Protein 2JJU (pdb70)

Foldseek 3Di:
DKDKDFPAQEDEAAAQAKDKTWIFIPDCPPPFWKWKWFDDDPPIHTQDTPPDDDRPQWDAPVGIRMIMGGRDDQVPWGWMKIWTWHDDPPDTHTDYIYPTYTYHYDD/DKAKEFPAAEWAAAAQAKTKTWIFIPDCPPPFWKWKWFDDDPPIHTQDIPPDDDRPQKDAPDDPPDPPDGIRMIIGGRDDQVPWGWMKIFGWHPDVIDTDYIYPTYTYHYDD

Radius of gyration: 18.62 Å; Cα contacts (8 Å, |Δi|>4): 611; chains: 2; bounding box: 51×48×40 Å

Nearest PDB structures (foldseek):
  2jju-assembly1_A  TM=1.009E+00  e=2.779E-21  Homo sapiens
  2jjv-assembly2_B  TM=9.863E-01  e=9.051E-19  Homo sapiens
  4kjy-assembly1_B  TM=9.662E-01  e=7.456E-18  Homo sapiens
  2wng-assembly1_A  TM=9.737E-01  e=2.321E-17  Homo sapiens
  4i2x-assembly2_F  TM=9.799E-01  e=1.626E-16  Homo sapiens

Solvent-accessible surface area: 12159 Å² total; per-residue (Å²): 167,1,100,21,81,18,62,44,142,52,32,65,8,31,42,50,104,64,1,62,0,117,2,33,5,71,36,109,115,33,101,12,40,23,26,2,17,92,6,43,6,120,79,65,76,72,23,34,9,121,195,126,62,155,40,104,96,21,90,65,114,130,78,69,48,8,1,27,5,53,97,1,58,81,91,16,46,23,17,3,20,0,0,6,18,98,140,26,114,128,98,52,66,76,62,47,52,5,96,8,1,47,1,46,32,142,123,166,2,114,19,82,10,67,50,95,61,25,26,22,54,66,39,102,63,3,61,0,114,2,32,5,65,37,90,115,19,94,17,12,6,17,1,18,63,8,53,6,115,77,72,81,74,23,33,12,64,96,115,62,153,42,101,100,20,91,31,86,32,96,25,121,142,213,101,22,59,40,13,4,0,28,6,48,84,0,47,96,82,13,45,25,12,2,24,0,0,6,19,112,132,70,157,38,90,78,44,60,54,5,69,5,0,36,3,45,41,152,156

Organism: Homo sapiens (NCBI:txid9606)

CATH classification: 2.60.40.10

GO terms:
  GO:0009986 cell surface (C, TAS)
  GO:0005886 plasma membrane (C, TAS)
  GO:0007165 signal transduction (P, TAS)
  GO:0007166 cell surface receptor signaling pathway (P, TAS)
  GO:0030667 secretory granule membrane (C, TAS)
  GO:0005515 protein binding (F, IPI)
  GO:0005886 plasma membrane (C, EXP)

Structure (mmCIF, N/CA/C/O backbone):
data_2JJU
#
_entry.id   2JJU
#
_cell.length_a   32.166
_cell.length_b 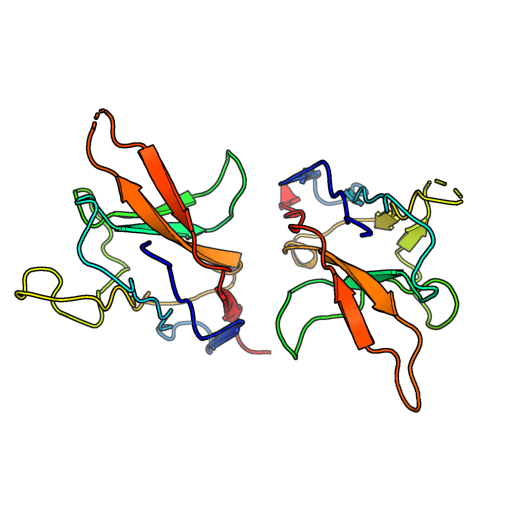  65.172
_cell.length_c   58.113
_cell.angle_alpha   90.00
_cell.angle_beta   93.43
_cell.angle_gamma   90.00
#
_symmetry.space_group_name_H-M   'P 1 21 1'
#
loop_
_entity.id
_entity.type
_entity.pdbx_description
1 polymer 'SIGNAL REGULATORY PROTEIN BETA-1'
2 non-polymer 'CHLORIDE ION'
3 non-polymer 'SULFATE ION'
4 water water
#
loop_
_atom_site.group_PDB
_atom_site.id
_atom_site.type_symbol
_atom_site.label_atom_id
_atom_site.label_alt_id
_atom_site.label_comp_id
_atom_site.label_asym_id
_atom_site.label_entity_id
_atom_site.label_seq_id
_atom_site.pdbx_PDB_ins_code
_atom_site.Cartn_x
_atom_site.Cartn_y
_atom_site.Cartn_z
_atom_site.occupancy
_atom_site.B_iso_or_equiv
_atom_site.auth_seq_id
_atom_site.auth_comp_id
_atom_site.auth_asym_id
_atom_site.auth_atom_id
_atom_site.pdbx_PDB_model_num
ATOM 1 N N . GLU A 1 3 ? -0.177 25.178 22.278 1.00 30.48 3 GLU A N 1
ATOM 2 C CA . GLU A 1 3 ? -1.209 25.234 23.352 1.00 26.57 3 GLU A CA 1
ATOM 3 C C . GLU A 1 3 ? -0.638 25.648 24.719 1.00 23.61 3 GLU A C 1
ATOM 4 O O . GLU A 1 3 ? 0.570 25.779 24.903 1.00 22.52 3 GLU A O 1
ATOM 10 N N . LEU A 1 4 ? -1.541 25.880 25.657 1.00 19.70 4 LEU A N 1
ATOM 11 C CA . LEU A 1 4 ? -1.207 26.236 27.036 1.00 16.98 4 LEU A CA 1
ATOM 12 C C . LEU A 1 4 ? -0.120 25.346 27.653 1.00 15.65 4 LEU A C 1
ATOM 13 O O . LEU A 1 4 ? -0.143 24.137 27.461 1.00 17.67 4 LEU A O 1
ATOM 18 N N . GLN A 1 5 ? 0.813 25.967 28.384 1.00 14.71 5 GLN A N 1
ATOM 19 C CA . GLN A 1 5 ? 1.763 25.277 29.264 1.00 14.96 5 GLN A CA 1
ATOM 20 C C . GLN A 1 5 ? 1.574 25.746 30.702 1.00 13.06 5 GLN A C 1
ATOM 21 O O . GLN A 1 5 ? 1.163 26.888 30.945 1.00 12.17 5 GLN A O 1
ATOM 27 N N . VAL A 1 6 ? 1.890 24.856 31.645 1.00 12.55 6 VAL A N 1
ATOM 28 C CA . VAL A 1 6 ? 1.856 25.159 33.068 1.00 12.11 6 VAL A CA 1
ATOM 29 C C . VAL A 1 6 ? 3.288 25.284 33.552 1.00 12.66 6 VAL A C 1
ATOM 30 O O . VAL A 1 6 ? 4.087 24.353 33.385 1.00 14.73 6 VAL A O 1
ATOM 34 N N A ILE A 1 7 ? 3.603 26.420 34.164 0.50 12.34 7 ILE A N 1
ATOM 35 N N B ILE A 1 7 ? 3.612 26.421 34.160 0.50 12.22 7 ILE A N 1
ATOM 36 C CA A ILE A 1 7 ? 4.948 26.705 34.646 0.50 13.58 7 ILE A CA 1
ATOM 37 C CA B ILE A 1 7 ? 4.968 26.691 34.627 0.50 12.62 7 ILE A CA 1
ATOM 38 C C A ILE A 1 7 ? 4.958 26.690 36.167 0.50 12.33 7 ILE A C 1
ATOM 39 C C B ILE A 1 7 ? 5.012 26.725 36.152 0.50 11.79 7 ILE A C 1
ATOM 40 O O A ILE A 1 7 ? 4.241 27.467 36.791 0.50 13.10 7 ILE A O 1
ATOM 41 O O B ILE A 1 7 ? 4.389 27.589 36.765 0.50 13.04 7 ILE A O 1
ATOM 50 N N . GLN A 1 8 ? 5.733 25.773 36.746 1.00 12.21 8 GLN A N 1
ATOM 51 C CA . GLN A 1 8 ? 6.059 25.759 38.174 1.00 12.31 8 GLN A CA 1
ATOM 52 C C . GLN A 1 8 ? 7.561 25.992 38.239 1.00 13.24 8 GLN A C 1
ATOM 53 O O . GLN A 1 8 ? 8.343 25.056 38.081 1.00 15.77 8 GLN A O 1
ATOM 59 N N . PRO A 1 9 ? 7.976 27.247 38.427 1.00 13.49 9 PRO A N 1
ATOM 60 C CA . PRO A 1 9 ? 9.401 27.568 38.311 1.00 15.39 9 PRO A CA 1
ATOM 61 C C . PRO A 1 9 ? 10.319 26.897 39.326 1.00 17.18 9 PRO A C 1
ATOM 62 O O . PRO A 1 9 ? 11.508 26.777 39.059 1.00 19.08 9 PRO A O 1
ATOM 66 N N . GLU A 1 10 ? 9.787 26.465 40.464 1.00 15.86 10 GLU A N 1
ATOM 67 C CA . GLU A 1 10 ? 10.593 25.767 41.466 1.00 14.82 10 GLU A CA 1
ATOM 68 C C . GLU A 1 10 ? 10.359 24.270 41.413 1.00 12.27 10 GLU A C 1
ATOM 69 O O . GLU A 1 10 ? 9.231 23.811 41.500 1.00 13.64 10 GLU A O 1
ATOM 75 N N . LYS A 1 11 ? 11.437 23.499 41.339 1.00 12.60 11 LYS A N 1
ATOM 76 C CA A LYS A 1 11 ? 11.355 22.045 41.476 0.70 12.89 11 LYS A CA 1
ATOM 77 C CA B LYS A 1 11 ? 11.346 22.042 41.461 0.30 12.77 11 LYS A CA 1
ATOM 78 C C . LYS A 1 11 ? 11.168 21.633 42.924 1.00 11.21 11 LYS A C 1
ATOM 79 O O . LYS A 1 11 ? 10.563 20.605 43.219 1.00 11.86 11 LYS A O 1
ATOM 90 N N . SER A 1 12 ? 11.701 22.440 43.828 1.00 11.77 12 SER A N 1
ATOM 91 C CA . SER A 1 12 ? 11.649 22.147 45.237 1.00 12.04 12 SER A CA 1
ATOM 92 C C . SER A 1 12 ? 11.721 23.448 46.008 1.00 12.63 12 SER A C 1
ATOM 93 O O . SER A 1 12 ? 12.280 24.437 45.525 1.00 14.86 12 SER A O 1
ATOM 96 N N . VAL A 1 13 ? 11.118 23.444 47.192 1.00 12.78 13 VAL A N 1
ATOM 97 C CA . VAL A 1 13 ? 11.189 24.567 48.122 1.00 14.30 13 VAL A CA 1
ATOM 98 C C . VAL A 1 13 ? 11.471 23.957 49.481 1.00 14.66 13 VAL A C 1
ATOM 99 O O . VAL A 1 13 ? 10.803 23.014 49.899 1.00 16.68 13 VAL A O 1
ATOM 103 N N . SER A 1 14 ? 12.495 24.473 50.150 1.00 14.72 14 SER A N 1
ATOM 104 C CA . SER A 1 14 ? 12.805 24.091 51.519 1.00 15.51 14 SER A CA 1
ATOM 105 C C . SER A 1 14 ? 12.206 25.129 52.449 1.00 14.64 14 SER A C 1
ATOM 106 O O . SER A 1 14 ? 12.438 26.320 52.287 1.00 16.32 14 SER A O 1
ATOM 109 N N . VAL A 1 15 ? 11.441 24.658 53.424 1.00 14.46 15 VAL A N 1
ATOM 110 C CA . VAL A 1 15 ? 10.698 25.525 54.321 1.00 15.11 15 VAL A CA 1
ATOM 111 C C . VAL A 1 15 ? 10.941 25.063 55.746 1.00 14.64 15 VAL A C 1
ATOM 112 O O . VAL A 1 15 ? 10.811 23.869 56.035 1.00 16.37 15 VAL A O 1
ATOM 116 N N . ALA A 1 16 ? 11.286 25.994 56.642 1.00 15.64 16 ALA A N 1
ATOM 117 C CA . ALA A 1 16 ? 11.375 25.660 58.052 1.00 15.46 16 ALA A CA 1
ATOM 118 C C . ALA A 1 16 ? 9.970 25.479 58.614 1.00 15.06 16 ALA A C 1
ATOM 119 O O . ALA A 1 16 ? 9.059 26.245 58.297 1.00 14.88 16 ALA A O 1
ATOM 121 N N . ALA A 1 17 ? 9.806 24.472 59.456 1.00 16.47 17 ALA A N 1
ATOM 122 C CA . ALA A 1 17 ? 8.535 24.230 60.114 1.00 16.73 17 ALA A CA 1
ATOM 123 C C . ALA A 1 17 ? 8.097 25.485 60.872 1.00 16.38 17 ALA A C 1
ATOM 124 O O . ALA A 1 17 ? 8.902 26.089 61.600 1.00 18.24 17 ALA A O 1
ATOM 126 N N . GLY A 1 18 ? 6.832 25.872 60.688 1.00 16.12 18 GLY A N 1
ATOM 127 C CA . GLY A 1 18 ? 6.276 27.069 61.312 1.00 15.70 18 GLY A CA 1
ATOM 128 C C . GLY A 1 18 ? 6.252 28.274 60.391 1.00 14.78 18 GLY A C 1
ATOM 129 O O . GLY A 1 18 ? 5.590 29.269 60.683 1.00 18.26 18 GLY A O 1
ATOM 130 N N . GLU A 1 19 ? 6.996 28.195 59.291 1.00 14.45 19 GLU A N 1
ATOM 131 C CA . GLU A 1 19 ? 6.970 29.220 58.268 1.00 12.96 19 GLU A CA 1
ATOM 132 C C . GLU A 1 19 ? 5.883 28.920 57.251 1.00 14.46 19 GLU A C 1
ATOM 133 O O . GLU A 1 19 ? 5.317 27.829 57.233 1.00 15.58 19 GLU A O 1
ATOM 139 N N . SER A 1 20 ? 5.613 29.891 56.387 1.00 14.13 20 SER A N 1
ATOM 140 C CA A SER A 1 20 ? 4.722 29.665 55.257 0.70 14.06 20 SER A CA 1
ATOM 141 C CA B SER A 1 20 ? 4.727 29.698 55.246 0.30 14.20 20 SER A CA 1
ATOM 142 C C . SER A 1 20 ? 5.526 29.220 54.041 1.00 14.15 20 SER A C 1
ATOM 143 O O . SER A 1 20 ? 6.708 29.511 53.914 1.00 17.29 20 SER A O 1
ATOM 148 N N . ALA A 1 21 ? 4.864 28.496 53.155 1.00 12.50 21 ALA A N 1
ATOM 149 C CA . ALA A 1 21 ? 5.464 28.043 51.917 1.00 13.15 21 ALA A CA 1
ATOM 150 C C . ALA A 1 21 ? 4.770 28.731 50.757 1.00 11.50 21 ALA A C 1
ATOM 151 O O . ALA A 1 21 ? 3.540 28.736 50.686 1.00 13.04 21 ALA A O 1
ATOM 153 N N . THR A 1 22 ? 5.553 29.245 49.816 1.00 12.07 22 THR A N 1
ATOM 154 C CA . THR A 1 22 ? 5.017 29.807 48.579 1.00 12.39 22 THR A CA 1
ATOM 155 C C . THR A 1 22 ? 5.262 28.818 47.452 1.00 11.88 22 THR A C 1
ATOM 156 O O . THR A 1 22 ? 6.398 28.397 47.194 1.00 12.47 22 THR A O 1
ATOM 160 N N . LEU A 1 23 ? 4.180 28.450 46.789 1.00 10.51 23 LEU A N 1
ATOM 161 C CA . LEU A 1 23 ? 4.199 27.515 45.664 1.00 10.69 23 LEU A CA 1
ATOM 162 C C . LEU A 1 23 ? 3.776 28.301 44.432 1.00 10.39 23 LEU A C 1
ATOM 163 O O . LEU A 1 23 ? 2.632 28.752 44.334 1.00 10.62 23 LEU A O 1
ATOM 168 N N . ARG A 1 24 ? 4.707 28.462 43.503 1.00 10.93 24 ARG A N 1
ATOM 169 C CA A ARG A 1 24 ? 4.501 29.322 42.343 0.70 12.09 24 ARG A CA 1
ATOM 170 C CA B ARG A 1 24 ? 4.477 29.319 42.349 0.30 10.15 24 ARG A CA 1
ATOM 171 C C . ARG A 1 24 ? 3.982 28.554 41.132 1.00 10.07 24 ARG A C 1
ATOM 172 O O . ARG A 1 24 ? 4.431 27.453 40.852 1.00 10.50 24 ARG A O 1
ATOM 187 N N . CYS A 1 25 ? 3.059 29.174 40.409 1.00 9.98 25 CYS A N 1
ATOM 188 C CA . CYS A 1 25 ? 2.534 28.613 39.197 1.00 9.82 25 CYS A CA 1
ATOM 189 C C . CYS A 1 25 ? 2.023 29.704 38.286 1.00 9.26 25 CYS A C 1
ATOM 190 O O . CYS A 1 25 ? 1.402 30.652 38.756 1.00 10.84 25 CYS A O 1
ATOM 193 N N . ALA A 1 26 ? 2.249 29.522 36.992 1.00 10.88 26 ALA A N 1
ATOM 194 C CA . ALA A 1 26 ? 1.682 30.384 35.962 1.00 11.87 26 ALA A CA 1
ATOM 195 C C . ALA A 1 26 ? 1.138 29.525 34.832 1.00 11.17 26 ALA A C 1
ATOM 196 O O . ALA A 1 26 ? 1.641 28.433 34.583 1.00 11.95 26 ALA A O 1
ATOM 198 N N . MET A 1 27 ? 0.111 30.025 34.148 1.00 11.51 27 MET A N 1
ATOM 199 C CA . MET A 1 27 ? -0.349 29.457 32.889 1.00 12.03 27 MET A CA 1
ATOM 200 C C . MET A 1 27 ? 0.160 30.373 31.786 1.00 11.12 27 MET A C 1
ATOM 201 O O . MET A 1 27 ? 0.249 31.584 31.975 1.00 13.08 27 MET A O 1
ATOM 206 N N . THR A 1 28 ? 0.416 29.802 30.617 1.00 11.90 28 THR A N 1
ATOM 207 C CA . THR A 1 28 ? 0.835 30.624 29.482 1.00 12.40 28 THR A CA 1
ATOM 208 C C . THR A 1 28 ? -0.321 31.126 28.617 1.00 13.04 28 THR A C 1
ATOM 209 O O . THR A 1 28 ? -0.099 31.909 27.700 1.00 16.45 28 THR A O 1
ATOM 213 N N . SER A 1 29 ? -1.535 30.676 28.897 1.00 13.28 29 SER A N 1
ATOM 214 C CA . SER A 1 29 ? -2.707 31.003 28.099 1.00 13.56 29 SER A CA 1
ATOM 215 C C . SER A 1 29 ? -3.937 30.902 28.969 1.00 13.49 29 SER A C 1
ATOM 216 O O . SER A 1 29 ? -3.939 30.190 29.980 1.00 13.41 29 SER A O 1
ATOM 219 N N . LEU A 1 30 ? -4.987 31.587 28.522 1.00 14.66 30 LEU A N 1
ATOM 220 C CA . LEU A 1 30 ? -6.305 31.532 29.129 1.00 15.03 30 LEU A CA 1
ATOM 221 C C . LEU A 1 30 ? -7.212 30.466 28.490 1.00 15.16 30 LEU A C 1
ATOM 222 O O . LEU A 1 30 ? -8.316 30.218 28.981 1.00 18.65 30 LEU A O 1
ATOM 227 N N . ILE A 1 31 ? -6.746 29.851 27.404 1.00 14.15 31 ILE A N 1
ATOM 228 C CA . ILE A 1 31 ? -7.506 28.866 26.634 1.00 14.05 31 ILE A CA 1
ATOM 229 C C . ILE A 1 31 ? -6.819 27.509 26.752 1.00 14.20 31 ILE A C 1
ATOM 230 O O . ILE A 1 31 ? -5.610 27.447 26.662 1.00 15.39 31 ILE A O 1
ATOM 235 N N . PRO A 1 32 ? -7.582 26.418 26.939 1.00 13.81 32 PRO A N 1
ATOM 236 C CA . PRO A 1 32 ? -9.032 26.359 27.086 1.00 12.66 32 PRO A CA 1
ATOM 237 C C . PRO A 1 32 ? -9.479 26.921 28.411 1.00 12.40 32 PRO A C 1
ATOM 238 O O . PRO A 1 32 ? -8.737 26.879 29.382 1.00 14.97 32 PRO A O 1
ATOM 242 N N . VAL A 1 33 ? -10.682 27.460 28.453 1.00 11.59 33 VAL A N 1
ATOM 243 C CA . VAL A 1 33 ? -11.216 27.952 29.711 1.00 11.65 33 VAL A CA 1
ATOM 244 C C . VAL A 1 33 ? -11.474 26.773 30.661 1.00 10.80 33 VAL A C 1
ATOM 245 O O . VAL A 1 33 ? -11.967 25.714 30.267 1.00 12.63 33 VAL A O 1
ATOM 249 N N . GLY A 1 34 ? -11.112 26.974 31.916 1.00 10.37 34 GLY A N 1
ATOM 250 C CA . GLY A 1 34 ? -11.350 25.980 32.951 1.00 11.20 34 GLY A CA 1
ATOM 251 C C . GLY A 1 34 ? -10.490 26.277 34.160 1.00 9.68 34 GLY A C 1
ATOM 252 O O . GLY A 1 34 ? -9.561 27.087 34.083 1.00 10.16 34 GLY A O 1
ATOM 253 N N . PRO A 1 35 ? -10.809 25.640 35.285 1.00 9.56 35 PRO A N 1
ATOM 254 C CA . PRO A 1 35 ? -10.158 25.977 36.524 1.00 9.74 35 PRO A CA 1
ATOM 255 C C . PRO A 1 35 ? -8.739 25.472 36.656 1.00 8.27 35 PRO A C 1
ATOM 256 O O . PRO A 1 35 ? -8.342 24.476 36.039 1.00 9.56 35 PRO A O 1
ATOM 260 N N . ILE A 1 36 ? -7.983 26.195 37.475 1.00 9.13 36 ILE A N 1
ATOM 261 C CA . ILE A 1 36 ? -6.639 25.788 37.874 1.00 9.05 36 ILE A CA 1
ATOM 262 C C . ILE A 1 36 ? -6.733 25.382 39.339 1.00 9.16 36 ILE A C 1
ATOM 263 O O . ILE A 1 36 ? -7.299 26.100 40.158 1.00 10.89 36 ILE A O 1
ATOM 268 N N . MET A 1 37 ? -6.179 24.227 39.677 1.00 7.93 37 MET A N 1
ATOM 269 C CA . MET A 1 37 ? -6.214 23.718 41.057 1.00 8.06 37 MET A CA 1
ATOM 270 C C . MET A 1 37 ? -4.847 23.273 41.476 1.00 7.81 37 MET A C 1
ATOM 271 O O . MET A 1 37 ? -4.015 22.931 40.646 1.00 9.44 37 MET A O 1
ATOM 276 N N . TRP A 1 38 ? -4.623 23.248 42.783 1.00 7.08 38 TRP A N 1
ATOM 277 C CA . TRP A 1 38 ? -3.416 22.680 43.352 1.00 7.50 38 TRP A CA 1
ATOM 278 C C . TRP A 1 38 ? -3.757 21.371 44.039 1.00 6.69 38 TRP A C 1
ATOM 279 O O . TRP A 1 38 ? -4.747 21.297 44.780 1.00 7.04 38 TRP A O 1
ATOM 290 N N . PHE A 1 39 ? -2.902 20.377 43.823 1.00 6.67 39 PHE A N 1
ATOM 291 C CA . PHE A 1 39 ? -3.003 19.084 44.485 1.00 6.95 39 PHE A CA 1
ATOM 292 C C . PHE A 1 39 ? -1.698 18.716 45.169 1.00 7.26 39 PHE A C 1
ATOM 293 O O . PHE A 1 39 ? -0.622 19.114 44.700 1.00 7.96 39 PHE A O 1
ATOM 301 N N . ARG A 1 40 ? -1.802 17.937 46.244 1.00 6.65 40 ARG A N 1
ATOM 302 C CA A ARG A 1 40 ? -0.670 17.216 46.800 0.50 7.76 40 ARG A CA 1
ATOM 303 C CA B ARG A 1 40 ? -0.646 17.225 46.737 0.50 7.53 40 ARG A CA 1
ATOM 304 C C . ARG A 1 40 ? -0.754 15.785 46.283 1.00 6.72 40 ARG A C 1
ATOM 305 O O . ARG A 1 40 ? -1.732 15.103 46.540 1.00 7.20 40 ARG A O 1
ATOM 320 N N . GLY A 1 41 ? 0.256 15.354 45.538 1.00 7.54 41 GLY A N 1
ATOM 321 C CA . GLY A 1 41 ? 0.266 14.059 44.889 1.00 7.45 41 GLY A CA 1
ATOM 322 C C . GLY A 1 41 ? -0.293 14.138 43.483 1.00 7.04 41 GLY A C 1
ATOM 323 O O . GLY A 1 41 ? -0.941 15.117 43.096 1.00 7.51 41 GLY A O 1
ATOM 324 N N . ALA A 1 42 ? -0.034 13.068 42.734 1.00 7.65 42 ALA A N 1
ATOM 325 C CA . ALA A 1 42 ? -0.483 12.939 41.350 1.00 9.03 42 ALA A CA 1
ATOM 326 C C . ALA A 1 42 ? -1.243 11.663 41.089 1.00 11.35 42 ALA A C 1
ATOM 327 O O . ALA A 1 42 ? -1.624 11.398 39.939 1.00 15.25 42 ALA A O 1
ATOM 329 N N . GLY A 1 43 ? -1.481 10.856 42.109 1.00 10.00 43 GLY A N 1
ATOM 330 C CA . GLY A 1 43 ? -2.332 9.707 41.882 1.00 12.60 43 GLY A CA 1
ATOM 331 C C . GLY A 1 43 ? -3.817 10.041 41.846 1.00 12.03 43 GLY A C 1
ATOM 332 O O . GLY A 1 43 ? -4.248 11.185 42.053 1.00 10.06 43 GLY A O 1
ATOM 333 N N . ALA A 1 44 ? -4.626 9.012 41.645 1.00 13.46 44 ALA A N 1
ATOM 334 C CA . ALA A 1 44 ? -6.074 9.149 41.734 1.00 11.99 44 ALA A CA 1
ATOM 335 C C . ALA A 1 44 ? -6.488 9.609 43.133 1.00 9.92 44 ALA A C 1
ATOM 336 O O . ALA A 1 44 ? -7.528 10.251 43.323 1.00 9.59 44 ALA A O 1
ATOM 338 N N . GLY A 1 45 ? -5.674 9.238 44.108 1.00 10.60 45 GLY A N 1
ATOM 339 C CA . GLY A 1 45 ? -5.900 9.563 45.485 1.00 10.35 45 GLY A CA 1
ATOM 340 C C . GLY A 1 45 ? -5.285 10.868 45.907 1.00 9.19 45 GLY A C 1
ATOM 341 O O . GLY A 1 45 ? -5.197 11.125 47.096 1.00 11.09 45 GLY A O 1
ATOM 342 N N . ARG A 1 46 ? -4.886 11.723 44.957 1.00 7.95 46 ARG A N 1
ATOM 343 C CA . ARG A 1 46 ? -4.287 13.004 45.297 1.00 7.34 46 ARG A CA 1
ATOM 344 C C . ARG A 1 46 ? -5.255 13.873 46.091 1.00 7.72 46 ARG A C 1
ATOM 345 O O . ARG A 1 46 ? -6.468 13.738 46.001 1.00 7.93 46 ARG A O 1
ATOM 353 N N . GLU A 1 47 ? -4.671 14.779 46.860 1.00 7.45 47 GLU A N 1
ATOM 354 C CA . GLU A 1 47 ? -5.405 15.637 47.777 1.00 8.03 47 GLU A CA 1
ATOM 355 C C . GLU A 1 47 ? -5.556 17.029 47.168 1.00 7.17 47 GLU A C 1
ATOM 356 O O . GLU A 1 47 ? -4.569 17.663 46.807 1.00 7.33 47 GLU A O 1
ATOM 362 N N . LEU A 1 48 ? -6.788 17.519 47.092 1.00 7.70 48 LEU A N 1
ATOM 363 C CA . LEU A 1 48 ? -7.037 18.883 46.638 1.00 7.39 48 LEU A CA 1
ATOM 364 C C . LEU A 1 48 ? -6.573 19.871 47.714 1.00 8.04 48 LEU A C 1
ATOM 365 O O . LEU A 1 48 ? -7.047 19.830 48.847 1.00 9.75 48 LEU A O 1
ATOM 370 N N . ILE A 1 49 ? -5.652 20.740 47.328 1.00 7.75 49 ILE A N 1
ATOM 371 C CA . ILE A 1 49 ? -5.069 21.739 48.216 1.00 8.89 49 ILE A CA 1
ATOM 372 C C . ILE A 1 49 ? -5.704 23.112 48.013 1.00 8.60 49 ILE A C 1
ATOM 373 O O . ILE A 1 49 ? -5.799 23.885 48.961 1.00 9.87 49 ILE A O 1
ATOM 378 N N . TYR A 1 50 ? -6.078 23.451 46.788 1.00 8.66 50 TYR A N 1
ATOM 379 C CA . TYR A 1 50 ? -6.708 24.722 46.516 1.00 9.21 50 TYR A CA 1
ATOM 380 C C . TYR A 1 50 ? -7.487 24.693 45.216 1.00 9.04 50 TYR A C 1
ATOM 381 O O . TYR A 1 50 ? -7.041 24.151 44.220 1.00 8.90 50 TYR A O 1
ATOM 390 N N . ASN A 1 51 ? -8.665 25.306 45.288 1.00 10.47 51 ASN A N 1
ATOM 391 C CA A ASN A 1 51 ? -9.537 25.569 44.159 0.60 11.93 51 ASN A CA 1
ATOM 392 C CA B ASN A 1 51 ? -9.532 25.579 44.142 0.40 11.86 51 ASN A CA 1
ATOM 393 C C . ASN A 1 51 ? -10.193 26.923 44.462 1.00 13.06 51 ASN A C 1
ATOM 394 O O . ASN A 1 51 ? -10.680 27.131 45.577 1.00 14.36 51 ASN A O 1
ATOM 403 N N . GLN A 1 52 ? -10.189 27.834 43.499 1.00 17.22 52 GLN A N 1
ATOM 404 C CA . GLN A 1 52 ? -10.625 29.225 43.719 1.00 18.96 52 GLN A CA 1
ATOM 405 C C . GLN A 1 52 ? -12.111 29.401 43.995 1.00 21.07 52 GLN A C 1
ATOM 406 O O . GLN A 1 52 ? -12.484 30.127 44.922 1.00 22.69 52 GLN A O 1
ATOM 412 N N . LYS A 1 53 ? -12.958 28.786 43.175 1.00 22.41 53 LYS A N 1
ATOM 413 C CA . LYS A 1 53 ? -14.389 29.090 43.209 1.00 24.41 53 LYS A CA 1
ATOM 414 C C . LYS A 1 53 ? -15.159 28.254 44.207 1.00 24.35 53 LYS A C 1
ATOM 415 O O . LYS A 1 53 ? -16.217 28.687 44.673 1.00 26.92 53 LYS A O 1
ATOM 421 N N . GLU A 1 54 ? -14.654 27.061 44.523 1.00 21.19 54 GLU A N 1
ATOM 422 C CA A GLU A 1 54 ? -15.377 26.143 45.391 0.60 23.01 54 GLU A CA 1
ATOM 423 C CA B GLU A 1 54 ? -15.372 26.135 45.389 0.40 20.86 54 GLU A CA 1
ATOM 424 C C . GLU A 1 54 ? -14.453 25.418 46.356 1.00 22.28 54 GLU A C 1
ATOM 425 O O . GLU A 1 54 ? -13.374 24.970 45.982 1.00 22.66 54 GLU A O 1
ATOM 436 N N . GLY A 1 55 ? -14.902 25.316 47.600 1.00 20.17 55 GLY A N 1
ATOM 437 C CA . GLY A 1 55 ? -14.175 24.618 48.632 1.00 19.28 55 GLY A CA 1
ATOM 438 C C . GLY A 1 55 ? -13.665 25.596 49.668 1.00 17.01 55 GLY A C 1
ATOM 439 O O . GLY A 1 55 ? -13.495 26.779 49.396 1.00 19.34 55 GLY A O 1
ATOM 440 N N . HIS A 1 56 ? -13.389 25.061 50.840 1.00 16.69 56 HIS A N 1
ATOM 441 C CA . HIS A 1 56 ? -12.880 25.830 51.954 1.00 15.29 56 HIS A CA 1
ATOM 442 C C . HIS A 1 56 ? -11.441 25.394 52.203 1.00 15.02 56 HIS A C 1
ATOM 443 O O . HIS A 1 56 ? -11.196 24.228 52.509 1.00 16.47 56 HIS A O 1
ATOM 450 N N . PHE A 1 57 ? -10.506 26.342 52.068 1.00 13.86 57 PHE A N 1
ATOM 451 C CA . PHE A 1 57 ? -9.062 26.088 52.170 1.00 13.47 57 PHE A CA 1
ATOM 452 C C . PHE A 1 57 ? -8.440 27.140 53.093 1.00 14.11 57 PHE A C 1
ATOM 453 O O . PHE A 1 57 ? -7.762 28.056 52.632 1.00 14.37 57 PHE A O 1
ATOM 461 N N . PRO A 1 58 ? -8.700 27.026 54.409 1.00 15.03 58 PRO A N 1
ATOM 462 C CA . PRO A 1 58 ? -8.321 28.097 55.324 1.00 15.25 58 PRO A CA 1
ATOM 463 C C . PRO A 1 58 ? -6.817 28.373 55.417 1.00 16.61 58 PRO A C 1
ATOM 464 O O . PRO A 1 58 ? -6.430 29.495 55.746 1.00 17.61 58 PRO A O 1
ATOM 468 N N . ARG A 1 59 ? -5.985 27.389 55.074 1.00 15.22 59 ARG A N 1
ATOM 469 C CA . ARG A 1 59 ? -4.537 27.542 55.184 1.00 16.09 59 ARG A CA 1
ATOM 470 C C . ARG A 1 59 ? -3.927 28.178 53.949 1.00 14.35 59 ARG A C 1
ATOM 471 O O . ARG A 1 59 ? -2.736 28.468 53.931 1.00 15.95 59 ARG A O 1
ATOM 479 N N . VAL A 1 60 ? -4.735 28.399 52.918 1.00 13.68 60 VAL A N 1
ATOM 480 C CA . VAL A 1 60 ? -4.201 28.803 51.619 1.00 13.93 60 VAL A CA 1
ATOM 481 C C . VAL A 1 60 ? -4.605 30.235 51.272 1.00 16.31 60 VAL A C 1
ATOM 482 O O . VAL A 1 60 ? -5.765 30.625 51.429 1.00 19.28 60 VAL A O 1
ATOM 486 N N . THR A 1 61 ? -3.634 31.011 50.796 1.00 17.06 61 THR A N 1
ATOM 487 C CA . THR A 1 61 ? -3.877 32.349 50.269 1.00 18.37 61 THR A CA 1
ATOM 488 C C . THR A 1 61 ? -3.308 32.419 48.871 1.00 18.28 61 THR A C 1
ATOM 489 O O . THR A 1 61 ? -2.224 31.924 48.631 1.00 20.21 61 THR A O 1
ATOM 493 N N . THR A 1 62 ? -4.039 33.033 47.951 1.00 18.98 62 THR A N 1
ATOM 494 C CA . THR A 1 62 ? -3.499 33.296 46.626 1.00 21.05 62 THR A CA 1
ATOM 495 C C . THR A 1 62 ? -2.549 34.498 46.683 1.00 21.51 62 THR A C 1
ATOM 496 O O . THR A 1 62 ? -2.796 35.462 47.417 1.00 23.03 62 THR A O 1
ATOM 500 N N . VAL A 1 63 ? -1.469 34.425 45.909 1.00 21.87 63 VAL A N 1
ATOM 501 C CA . VAL A 1 63 ? -0.458 35.486 45.843 1.00 23.48 63 VAL A CA 1
ATOM 502 C C . VAL A 1 63 ? -0.930 36.585 44.902 1.00 26.35 63 VAL A C 1
ATOM 503 O O . VAL A 1 63 ? -0.684 37.764 45.148 1.00 30.20 63 VAL A O 1
ATOM 507 N N . ASN A 1 71 ? -5.834 37.061 34.453 1.00 25.85 71 ASN A N 1
ATOM 508 C CA . ASN A 1 71 ? -4.804 36.638 35.400 1.00 23.06 71 ASN A CA 1
ATOM 509 C C . ASN A 1 71 ? -4.153 35.321 34.990 1.00 20.50 71 ASN A C 1
ATOM 510 O O . ASN A 1 71 ? -4.847 34.341 34.703 1.00 22.02 71 ASN A O 1
ATOM 515 N N . LEU A 1 72 ? -2.821 35.307 34.974 1.00 16.62 72 LEU A N 1
ATOM 516 C CA . LEU A 1 72 ? -2.061 34.118 34.634 1.00 15.72 72 LEU A CA 1
ATOM 517 C C . LEU A 1 72 ? -1.213 33.583 35.794 1.00 14.16 72 LEU A C 1
ATOM 518 O O . LEU A 1 72 ? -0.485 32.626 35.611 1.00 15.04 72 LEU A O 1
ATOM 523 N N . ASP A 1 73 ? -1.316 34.206 36.969 1.00 14.17 73 ASP A N 1
ATOM 524 C CA . ASP A 1 73 ? -0.596 33.776 38.172 1.00 14.35 73 ASP A CA 1
ATOM 525 C C . ASP A 1 73 ? -1.520 32.996 39.099 1.00 12.43 73 ASP A C 1
ATOM 526 O O . ASP A 1 73 ? -2.541 33.516 39.542 1.00 15.71 73 ASP A O 1
ATOM 531 N N . PHE A 1 74 ? -1.138 31.757 39.394 1.00 10.46 74 PHE A N 1
ATOM 532 C CA . PHE A 1 74 ? -1.922 30.871 40.252 1.00 10.00 74 PHE A CA 1
ATOM 533 C C . PHE A 1 74 ? -1.138 30.440 41.475 1.00 10.48 74 PHE A C 1
ATOM 534 O O . PHE A 1 74 ? -1.447 29.438 42.123 1.00 10.69 74 PHE A O 1
ATOM 542 N N . SER A 1 75 ? -0.153 31.247 41.844 1.00 11.32 75 SER A N 1
ATOM 543 C CA . SER A 1 75 ? 0.679 30.946 42.993 1.00 10.96 75 SER A CA 1
ATOM 544 C C . SER A 1 75 ? -0.112 31.038 44.288 1.00 11.34 75 SER A C 1
ATOM 545 O O . SER A 1 75 ? -1.031 31.851 44.428 1.00 12.42 75 SER A O 1
ATOM 548 N N . ILE A 1 76 ? 0.270 30.208 45.246 1.00 10.74 76 ILE A N 1
ATOM 549 C CA . ILE A 1 76 ? -0.371 30.164 46.549 1.00 11.10 76 ILE A CA 1
ATOM 550 C C . ILE A 1 76 ? 0.659 30.188 47.673 1.00 10.68 76 ILE A C 1
ATOM 551 O O . ILE A 1 76 ? 1.838 29.875 47.477 1.00 11.22 76 ILE A O 1
ATOM 556 N N . SER A 1 77 ? 0.176 30.538 48.861 1.00 12.11 77 SER A N 1
ATOM 557 C CA . SER A 1 77 ? 0.940 30.460 50.089 1.00 12.83 77 SER A CA 1
ATOM 558 C C . SER A 1 77 ? 0.162 29.590 51.075 1.00 12.37 77 SER A C 1
ATOM 559 O O . SER A 1 77 ? -1.039 29.768 51.253 1.00 14.71 77 SER A O 1
ATOM 562 N N . ILE A 1 78 ? 0.852 28.640 51.695 1.00 11.53 78 ILE A N 1
ATOM 563 C CA . ILE A 1 78 ? 0.280 27.771 52.705 1.00 11.49 78 ILE A CA 1
ATOM 564 C C . ILE A 1 78 ? 0.883 28.162 54.051 1.00 12.77 78 ILE A C 1
ATOM 565 O O . ILE A 1 78 ? 2.105 28.208 54.212 1.00 13.15 78 ILE A O 1
ATOM 570 N N . SER A 1 79 ? 0.023 28.494 55.008 1.00 12.52 79 SER A N 1
ATOM 571 C CA . SER A 1 79 ? 0.478 28.973 56.303 1.00 13.80 79 SER A CA 1
ATOM 572 C C . SER A 1 79 ? 0.937 27.852 57.230 1.00 13.09 79 SER A C 1
ATOM 573 O O . SER A 1 79 ? 0.466 26.719 57.140 1.00 14.42 79 SER A O 1
ATOM 576 N N . ASN A 1 80 ? 1.864 28.200 58.123 1.00 13.24 80 ASN A N 1
ATOM 577 C CA . ASN A 1 80 ? 2.243 27.365 59.260 1.00 13.47 80 ASN A CA 1
ATOM 578 C C . ASN A 1 80 ? 2.537 25.912 58.862 1.00 13.78 80 ASN A C 1
ATOM 579 O O . ASN A 1 80 ? 1.865 24.976 59.302 1.00 14.66 80 ASN A O 1
ATOM 584 N N . ILE A 1 81 ? 3.590 25.737 58.074 1.00 13.71 81 ILE A N 1
ATOM 585 C CA . ILE A 1 81 ? 3.973 24.438 57.560 1.00 13.80 81 ILE A CA 1
ATOM 586 C C . ILE A 1 81 ? 4.460 23.524 58.682 1.00 15.32 81 ILE A C 1
ATOM 587 O O . ILE A 1 81 ? 5.187 23.950 59.593 1.00 17.23 81 ILE A O 1
ATOM 592 N N . THR A 1 82 ? 4.020 22.273 58.635 1.00 15.48 82 THR A N 1
ATOM 593 C CA . THR A 1 82 ? 4.501 21.245 59.540 1.00 17.39 82 THR A CA 1
ATOM 594 C C . THR A 1 82 ? 5.134 20.139 58.711 1.00 16.77 82 THR A C 1
ATOM 595 O O . THR A 1 82 ? 4.942 20.107 57.499 1.00 15.49 82 THR A O 1
ATOM 599 N N . PRO A 1 83 ? 5.898 19.231 59.350 1.00 16.67 83 PRO A N 1
ATOM 600 C CA . PRO A 1 83 ? 6.425 18.076 58.615 1.00 16.85 83 PRO A CA 1
ATOM 601 C C . PRO A 1 83 ? 5.354 17.324 57.815 1.00 18.10 83 PRO A C 1
ATOM 602 O O . PRO A 1 83 ? 5.643 16.814 56.733 1.00 17.41 83 PRO A O 1
ATOM 606 N N . ALA A 1 84 ? 4.126 17.280 58.328 1.00 18.52 84 ALA A N 1
ATOM 607 C CA . ALA A 1 84 ? 3.027 16.597 57.655 1.00 18.53 84 ALA A CA 1
ATOM 608 C C . ALA A 1 84 ? 2.671 17.202 56.287 1.00 16.89 84 ALA A C 1
ATOM 609 O O . ALA A 1 84 ? 2.003 16.558 55.492 1.00 18.78 84 ALA A O 1
ATOM 611 N N . ASP A 1 85 ? 3.128 18.422 56.017 1.00 14.65 85 ASP A N 1
ATOM 612 C CA . ASP A 1 85 ? 2.859 19.090 54.744 1.00 13.98 85 ASP A CA 1
ATOM 613 C C . ASP A 1 85 ? 3.855 18.730 53.640 1.00 12.63 85 ASP A C 1
ATOM 614 O O . ASP A 1 85 ? 3.664 19.122 52.488 1.00 12.66 85 ASP A O 1
ATOM 619 N N . ALA A 1 86 ? 4.931 18.030 53.986 1.00 12.66 86 ALA A N 1
ATOM 620 C CA . ALA A 1 86 ? 5.920 17.611 53.002 1.00 12.18 86 ALA A CA 1
ATOM 621 C C . ALA A 1 86 ? 5.234 16.795 51.919 1.00 12.45 86 ALA A C 1
ATOM 622 O O . ALA A 1 86 ? 4.332 16.009 52.191 1.00 12.84 86 ALA A O 1
ATOM 624 N N . GLY A 1 87 ? 5.640 17.004 50.680 1.00 9.97 87 GLY A N 1
ATOM 625 C CA . GLY A 1 87 ? 5.082 16.247 49.574 1.00 9.33 87 GLY A CA 1
ATOM 626 C C . GLY A 1 87 ? 5.344 17.002 48.301 1.00 8.22 87 GLY A C 1
ATOM 627 O O . GLY A 1 87 ? 6.017 18.023 48.297 1.00 10.07 87 GLY A O 1
ATOM 628 N N . THR A 1 88 ? 4.797 16.493 47.208 1.00 7.67 88 THR A N 1
ATOM 629 C CA . THR A 1 88 ? 4.953 17.133 45.927 1.00 7.56 88 THR A CA 1
ATOM 630 C C . THR A 1 88 ? 3.628 17.732 45.512 1.00 7.62 88 THR A C 1
ATOM 631 O O . THR A 1 88 ? 2.604 17.054 45.516 1.00 8.11 88 THR A O 1
ATOM 635 N N . TYR A 1 89 ? 3.677 19.013 45.164 1.00 7.88 89 TYR A N 1
ATOM 636 C CA . TYR A 1 89 ? 2.507 19.821 44.893 1.00 7.48 89 TYR A CA 1
ATOM 637 C C . TYR A 1 89 ? 2.462 20.169 43.409 1.00 8.24 89 TYR A C 1
ATOM 638 O O . TYR A 1 89 ? 3.447 20.621 42.840 1.00 9.45 89 TYR A O 1
ATOM 647 N N . TYR A 1 90 ? 1.300 19.945 42.802 1.00 6.50 90 TYR A N 1
ATOM 648 C CA . TYR A 1 90 ? 1.102 20.107 41.371 1.00 7.01 90 TYR A CA 1
ATOM 649 C C . TYR A 1 90 ? 0.024 21.141 41.126 1.00 7.02 90 TYR A C 1
ATOM 650 O O . TYR A 1 90 ? -1.050 21.088 41.718 1.00 7.26 90 TYR A O 1
ATOM 659 N N . CYS A 1 91 ? 0.326 22.051 40.212 1.00 7.19 91 CYS A N 1
ATOM 660 C CA . CYS A 1 91 ? -0.606 23.036 39.724 1.00 7.18 91 CYS A CA 1
ATOM 661 C C . CYS A 1 91 ? -1.177 22.474 38.428 1.00 7.74 91 CYS A C 1
ATOM 662 O O . CYS A 1 91 ? -0.432 22.164 37.499 1.00 8.19 91 CYS A O 1
ATOM 665 N N . VAL A 1 92 ? -2.490 22.287 38.382 1.00 8.11 92 VAL A N 1
ATOM 666 C CA . VAL A 1 92 ? -3.142 21.514 37.328 1.00 7.53 92 VAL A CA 1
ATOM 667 C C . VAL A 1 92 ? -4.246 22.350 36.680 1.00 7.53 92 VAL A C 1
ATOM 668 O O . VAL A 1 92 ? -5.108 22.910 37.357 1.00 8.23 92 VAL A O 1
ATOM 672 N N . LYS A 1 93 ? -4.167 22.463 35.355 1.00 7.84 93 LYS A N 1
ATOM 673 C CA . LYS A 1 93 ? -5.164 23.114 34.536 1.00 7.73 93 LYS A CA 1
ATOM 674 C C . LYS A 1 93 ? -6.203 22.101 34.081 1.00 7.80 93 LYS A C 1
ATOM 675 O O . LYS A 1 93 ? -5.853 21.063 33.527 1.00 8.54 93 LYS A O 1
ATOM 681 N N . PHE A 1 94 ? -7.470 22.455 34.279 1.00 8.34 94 PHE A N 1
ATOM 682 C CA . PHE A 1 94 ? -8.610 21.689 33.779 1.00 8.41 94 PHE A CA 1
ATOM 683 C C . PHE A 1 94 ? -9.260 22.440 32.642 1.00 9.02 94 PHE A C 1
ATOM 684 O O . PHE A 1 94 ? -9.222 23.666 32.600 1.00 10.08 94 PHE A O 1
ATOM 692 N N . ARG A 1 95 ? -9.864 21.703 31.718 1.00 10.37 95 ARG A N 1
ATOM 693 C CA . ARG A 1 95 ? -10.764 22.298 30.752 1.00 11.33 95 ARG A CA 1
ATOM 694 C C . ARG A 1 95 ? -12.183 22.065 31.221 1.00 11.69 95 ARG A C 1
ATOM 695 O O . ARG A 1 95 ? -12.512 21.030 31.812 1.00 13.19 95 ARG A O 1
ATOM 703 N N . LYS A 1 96 ? -13.042 23.027 30.921 1.00 14.42 96 LYS A N 1
ATOM 704 C CA A LYS A 1 96 ? -14.453 22.859 31.193 0.50 17.06 96 LYS A CA 1
ATOM 705 C CA B LYS A 1 96 ? -14.462 22.881 31.160 0.50 15.52 96 LYS A CA 1
ATOM 706 C C . LYS A 1 96 ? -14.971 21.635 30.441 1.00 16.69 96 LYS A C 1
ATOM 707 O O . LYS A 1 96 ? -14.607 21.370 29.281 1.00 18.84 96 LYS A O 1
ATOM 718 N N . GLY A 1 97 ? -15.788 20.853 31.124 1.00 17.72 97 GLY A N 1
ATOM 719 C CA . GLY A 1 97 ? -16.410 19.689 30.510 1.00 16.31 97 GLY A CA 1
ATOM 720 C C . GLY A 1 97 ? -17.801 19.495 31.061 1.00 17.14 97 GLY A C 1
ATOM 721 O O . GLY A 1 97 ? -18.208 20.199 31.975 1.00 16.51 97 GLY A O 1
ATOM 722 N N . SER A 1 98 ? -18.535 18.550 30.486 1.00 20.36 98 SER A N 1
ATOM 723 C CA . SER A 1 98 ? -19.830 18.139 31.032 1.00 19.08 98 SER A CA 1
ATOM 724 C C . SER A 1 98 ? -19.886 16.621 31.067 1.00 19.44 98 SER A C 1
ATOM 725 O O . SER A 1 98 ? -19.614 15.972 30.050 1.00 21.55 98 SER A O 1
ATOM 728 N N . PRO A 1 99 ? -20.263 16.044 32.220 1.00 18.98 99 PRO A N 1
ATOM 729 C CA . PRO A 1 99 ? -20.651 16.751 33.444 1.00 16.26 99 PRO A CA 1
ATOM 730 C C . PRO A 1 99 ? -19.488 17.333 34.249 1.00 14.74 99 PRO A C 1
ATOM 731 O O . PRO A 1 99 ? -19.701 18.226 35.067 1.00 15.89 99 PRO A O 1
ATOM 735 N N . ASP A 1 100 ? -18.276 16.829 34.026 1.00 13.48 100 ASP A N 1
ATOM 736 C CA . ASP A 1 100 ? -17.129 17.164 34.855 1.00 12.64 100 ASP A CA 1
ATOM 737 C C . ASP A 1 100 ? -16.055 17.865 34.049 1.00 13.64 100 ASP A C 1
ATOM 738 O O . ASP A 1 100 ? -15.885 17.628 32.848 1.00 15.70 100 ASP A O 1
ATOM 743 N N . ASP A 1 101 ? -15.315 18.720 34.727 1.00 13.80 101 ASP A N 1
ATOM 744 C CA . ASP A 1 101 ? -14.127 19.270 34.120 1.00 13.28 101 ASP A CA 1
ATOM 745 C C . ASP A 1 101 ? -13.081 18.167 34.037 1.00 13.54 101 ASP A C 1
ATOM 746 O O . ASP A 1 101 ? -13.110 17.192 34.797 1.00 16.42 101 ASP A O 1
ATOM 751 N N . VAL A 1 102 ? -12.200 18.292 33.065 1.00 11.30 102 VAL A N 1
ATOM 752 C CA . VAL A 1 102 ? -11.258 17.247 32.715 1.00 11.72 102 VAL A CA 1
ATOM 753 C C . VAL A 1 102 ? -9.860 17.834 32.777 1.00 10.34 102 VAL A C 1
ATOM 754 O O . VAL A 1 102 ? -9.625 18.949 32.307 1.00 10.67 102 VAL A O 1
ATOM 758 N N . GLU A 1 103 ? -8.928 17.090 33.352 1.00 9.73 103 GLU A N 1
ATOM 759 C CA . GLU A 1 103 ? -7.564 17.570 33.411 1.00 9.15 103 GLU A CA 1
ATOM 760 C C . GLU A 1 103 ? -7.014 17.773 32.011 1.00 10.09 103 GLU A C 1
ATOM 761 O O . GLU A 1 103 ? -7.140 16.902 31.139 1.00 12.01 103 GLU A O 1
ATOM 767 N N . PHE A 1 104 ? -6.396 18.934 31.818 1.00 9.68 104 PHE A N 1
ATOM 768 C CA . PHE A 1 104 ? -5.830 19.307 30.537 1.00 10.22 104 PHE A CA 1
ATOM 769 C C . PHE A 1 104 ? -4.307 19.233 30.544 1.00 10.28 104 PHE A C 1
ATOM 770 O O . PHE A 1 104 ? -3.709 18.677 29.633 1.00 13.08 104 PHE A O 1
ATOM 778 N N . LYS A 1 105 ? -3.682 19.837 31.551 1.00 10.38 105 LYS A N 1
ATOM 779 C CA A LYS A 1 105 ? -2.229 19.821 31.679 0.70 11.39 105 LYS A CA 1
ATOM 780 C CA B LYS A 1 105 ? -2.234 19.824 31.676 0.30 10.24 105 LYS A CA 1
ATOM 781 C C . LYS A 1 105 ? -1.839 20.012 33.129 1.00 9.15 105 LYS A C 1
ATOM 782 O O . LYS A 1 105 ? -2.499 20.726 33.864 1.00 10.34 105 LYS A O 1
ATOM 793 N N . SER A 1 106 ? -0.766 19.353 33.532 1.00 10.25 106 SER A N 1
ATOM 794 C CA . SER A 1 106 ? -0.219 19.505 34.850 1.00 9.97 106 SER A CA 1
ATOM 795 C C . SER A 1 106 ? 1.132 20.171 34.773 1.00 10.12 106 SER A C 1
ATOM 796 O O . SER A 1 106 ? 1.906 19.917 33.863 1.00 11.60 106 SER A O 1
ATOM 799 N N . GLY A 1 107 ? 1.433 20.978 35.783 1.00 9.53 107 GLY A N 1
ATOM 800 C CA . GLY A 1 107 ? 2.780 21.417 36.008 1.00 10.95 107 GLY A CA 1
ATOM 801 C C . GLY A 1 107 ? 3.655 20.257 36.427 1.00 9.93 107 GLY A C 1
ATOM 802 O O . GLY A 1 107 ? 3.170 19.169 36.763 1.00 9.96 107 GLY A O 1
ATOM 803 N N . ALA A 1 108 ? 4.949 20.525 36.479 1.00 11.27 108 ALA A N 1
ATOM 804 C CA . ALA A 1 108 ? 5.942 19.492 36.754 1.00 11.19 108 ALA A CA 1
ATOM 805 C C . ALA A 1 108 ? 5.987 19.036 38.204 1.00 11.78 108 ALA A C 1
ATOM 806 O O . ALA A 1 108 ? 6.533 17.972 38.506 1.00 13.28 108 ALA A O 1
ATOM 808 N N . GLY A 1 109 ? 5.420 19.829 39.101 1.00 11.22 109 GLY A N 1
ATOM 809 C CA . GLY A 1 109 ? 5.466 19.537 40.524 1.00 10.94 109 GLY A CA 1
ATOM 810 C C . GLY A 1 109 ? 6.556 20.313 41.232 1.00 10.65 109 GLY A C 1
ATOM 811 O O . GLY A 1 109 ? 7.639 20.539 40.683 1.00 12.06 109 GLY A O 1
ATOM 812 N N . THR A 1 110 ? 6.250 20.714 42.457 1.00 9.60 110 THR A N 1
ATOM 813 C CA . THR A 1 110 ? 7.176 21.393 43.333 1.00 9.66 110 THR A CA 1
ATOM 814 C C . THR A 1 110 ? 7.181 20.622 44.631 1.00 9.61 110 THR A C 1
ATOM 815 O O . THR A 1 110 ? 6.149 20.488 45.289 1.00 10.65 110 THR A O 1
ATOM 819 N N . GLU A 1 111 ? 8.343 20.110 44.998 1.00 9.67 111 GLU A N 1
ATOM 820 C CA A GLU A 1 111 ? 8.482 19.375 46.227 0.70 11.11 111 GLU A CA 1
ATOM 821 C CA B GLU A 1 111 ? 8.487 19.391 46.249 0.30 10.51 111 GLU A CA 1
ATOM 822 C C . GLU A 1 111 ? 8.651 20.352 47.389 1.00 12.45 111 GLU A C 1
ATOM 823 O O . GLU A 1 111 ? 9.513 21.212 47.356 1.00 17.82 111 GLU A O 1
ATOM 834 N N . LEU A 1 112 ? 7.827 20.177 48.400 1.00 10.32 112 LEU A N 1
ATOM 835 C CA A LEU A 1 112 ? 7.943 20.919 49.622 0.70 12.07 112 LEU A CA 1
ATOM 836 C CA B LEU A 1 112 ? 7.948 20.920 49.633 0.30 11.96 112 LEU A CA 1
ATOM 837 C C . LEU A 1 112 ? 8.668 20.018 50.619 1.00 11.63 112 LEU A C 1
ATOM 838 O O . LEU A 1 112 ? 8.160 18.962 50.983 1.00 12.84 112 LEU A O 1
ATOM 847 N N . SER A 1 113 ? 9.871 20.421 51.022 1.00 13.09 113 SER A N 1
ATOM 848 C CA A SER A 1 113 ? 10.620 19.728 52.076 0.70 14.92 113 SER A CA 1
ATOM 849 C CA B SER A 1 113 ? 10.563 19.710 52.091 0.30 13.61 113 SER A CA 1
ATOM 850 C C . SER A 1 113 ? 10.609 20.603 53.314 1.00 15.24 113 SER A C 1
ATOM 851 O O . SER A 1 113 ? 10.667 21.828 53.214 1.00 18.01 113 SER A O 1
ATOM 856 N N . VAL A 1 114 ? 10.527 19.976 54.465 1.00 15.34 114 VAL A N 1
ATOM 857 C CA . VAL A 1 114 ? 10.413 20.722 55.692 1.00 15.71 114 VAL A CA 1
ATOM 858 C C . VAL A 1 114 ? 11.648 20.528 56.565 1.00 16.94 114 VAL A C 1
ATOM 859 O O . VAL A 1 114 ? 12.039 19.392 56.856 1.00 19.04 114 VAL A O 1
ATOM 863 N N . ARG A 1 115 ? 12.265 21.653 56.942 1.00 17.49 115 ARG A N 1
ATOM 864 C CA . ARG A 1 115 ? 13.373 21.686 57.906 1.00 20.65 115 ARG A CA 1
ATOM 865 C C . ARG A 1 115 ? 12.706 21.703 59.272 1.00 22.94 115 ARG A C 1
ATOM 866 O O . ARG A 1 115 ? 12.084 22.698 59.640 1.00 22.63 115 ARG A O 1
ATOM 874 N N . ALA A 1 116 ? 12.782 20.589 59.992 1.00 26.30 116 ALA A N 1
ATOM 875 C CA . ALA A 1 116 ? 12.138 20.475 61.305 1.00 28.22 116 ALA A CA 1
ATOM 876 C C . ALA A 1 116 ? 12.918 21.259 62.353 1.00 30.22 116 ALA A C 1
ATOM 877 O O . ALA A 1 116 ? 12.503 22.346 62.753 1.00 32.84 116 ALA A O 1
ATOM 879 N N . GLU B 1 3 ? 12.621 5.616 20.617 1.00 27.86 3 GLU B N 1
ATOM 880 C CA . GLU B 1 3 ? 13.569 6.029 21.689 1.00 25.06 3 GLU B CA 1
ATOM 881 C C . GLU B 1 3 ? 13.134 5.450 23.032 1.00 21.54 3 GLU B C 1
ATOM 882 O O . GLU B 1 3 ? 11.942 5.299 23.297 1.00 22.58 3 GLU B O 1
ATOM 888 N N . LEU B 1 4 ? 14.114 5.127 23.867 1.00 17.95 4 LEU B N 1
ATOM 889 C CA . LEU B 1 4 ? 13.872 4.580 25.193 1.00 15.85 4 LEU B CA 1
ATOM 890 C C . LEU B 1 4 ? 12.926 5.464 25.986 1.00 14.71 4 LEU B C 1
ATOM 891 O O . LEU B 1 4 ? 13.076 6.687 26.017 1.00 15.87 4 LEU B O 1
ATOM 896 N N . GLN B 1 5 ? 11.973 4.811 26.641 1.00 13.70 5 GLN B N 1
ATOM 897 C CA A GLN B 1 5 ? 11.127 5.476 27.616 0.50 13.30 5 GLN B CA 1
ATOM 898 C CA B GLN B 1 5 ? 11.067 5.442 27.591 0.50 12.48 5 GLN B CA 1
ATOM 899 C C . GLN B 1 5 ? 11.179 4.700 28.922 1.00 11.33 5 GLN B C 1
ATOM 900 O O . GLN B 1 5 ? 11.451 3.496 28.942 1.00 11.87 5 GLN B O 1
ATOM 911 N N . VAL B 1 6 ? 10.927 5.411 30.015 1.00 11.52 6 VAL B N 1
ATOM 912 C CA . VAL B 1 6 ? 10.892 4.826 31.344 1.00 10.48 6 VAL B CA 1
ATOM 913 C C . VAL B 1 6 ? 9.446 4.709 31.805 1.00 10.49 6 VAL B C 1
ATOM 914 O O . VAL B 1 6 ? 8.726 5.698 31.799 1.00 13.28 6 VAL B O 1
ATOM 918 N N . ILE B 1 7 ? 9.021 3.509 32.199 1.00 9.58 7 ILE B N 1
ATOM 919 C CA . ILE B 1 7 ? 7.651 3.261 32.600 1.00 10.62 7 ILE B CA 1
ATOM 920 C C . ILE B 1 7 ? 7.583 2.952 34.080 1.00 9.02 7 ILE B C 1
ATOM 921 O O . ILE B 1 7 ? 8.144 1.968 34.537 1.00 10.15 7 ILE B O 1
ATOM 926 N N . GLN B 1 8 ? 6.895 3.809 34.829 1.00 9.71 8 GLN B N 1
ATOM 927 C CA . GLN B 1 8 ? 6.551 3.556 36.238 1.00 9.55 8 GLN B CA 1
ATOM 928 C C . GLN B 1 8 ? 5.037 3.393 36.289 1.00 9.92 8 GLN B C 1
ATOM 929 O O . GLN B 1 8 ? 4.305 4.386 36.313 1.00 10.57 8 GLN B O 1
ATOM 935 N N . PRO B 1 9 ? 4.555 2.145 36.282 1.00 9.83 9 PRO B N 1
ATOM 936 C CA . PRO B 1 9 ? 3.116 1.928 36.128 1.00 11.23 9 PRO B CA 1
ATOM 937 C C . PRO B 1 9 ? 2.246 2.362 37.297 1.00 11.91 9 PRO B C 1
ATOM 938 O O . PRO B 1 9 ? 1.044 2.536 37.105 1.00 15.66 9 PRO B O 1
ATOM 942 N N . GLU B 1 10 ? 2.813 2.504 38.499 1.00 10.94 10 GLU B N 1
ATOM 943 C CA . GLU B 1 10 ? 2.054 2.956 39.652 1.00 10.72 10 GLU B CA 1
ATOM 944 C C . GLU B 1 10 ? 2.323 4.418 39.983 1.00 9.63 10 GLU B C 1
ATOM 945 O O . GLU B 1 10 ? 3.468 4.880 39.963 1.00 10.53 10 GLU B O 1
ATOM 951 N N . LYS B 1 11 ? 1.269 5.140 40.322 1.00 8.77 11 LYS B N 1
ATOM 952 C CA . LYS B 1 11 ? 1.406 6.506 40.782 1.00 9.33 11 LYS B CA 1
ATOM 953 C C . LYS B 1 11 ? 1.651 6.565 42.268 1.00 7.93 11 LYS B C 1
ATOM 954 O O . LYS B 1 11 ? 2.313 7.490 42.735 1.00 8.40 11 LYS B O 1
ATOM 960 N N . SER B 1 12 ? 1.122 5.599 43.015 1.00 8.61 12 SER B N 1
ATOM 961 C CA . SER B 1 12 ? 1.244 5.625 44.472 1.00 9.99 12 SER B CA 1
ATOM 962 C C . SER B 1 12 ? 1.243 4.206 45.014 1.00 10.26 12 SER B C 1
ATOM 963 O O . SER B 1 12 ? 0.524 3.338 44.513 1.00 12.40 12 SER B O 1
ATOM 966 N N . VAL B 1 13 ? 2.056 4.006 46.040 1.00 8.93 13 VAL B N 1
ATOM 967 C CA . VAL B 1 13 ? 2.175 2.751 46.766 1.00 10.44 13 VAL B CA 1
ATOM 968 C C . VAL B 1 13 ? 2.132 3.112 48.250 1.00 10.15 13 VAL B C 1
ATOM 969 O O . VAL B 1 13 ? 2.815 4.028 48.685 1.00 10.84 13 VAL B O 1
ATOM 973 N N . SER B 1 14 ? 1.335 2.397 49.034 1.00 11.48 14 SER B N 1
ATOM 974 C CA . SER B 1 14 ? 1.366 2.584 50.475 1.00 12.79 14 SER B CA 1
ATOM 975 C C . SER B 1 14 ? 1.346 1.236 51.145 1.00 12.78 14 SER B C 1
ATOM 976 O O . SER B 1 14 ? 0.737 0.288 50.634 1.00 13.35 14 SER B O 1
ATOM 979 N N . VAL B 1 15 ? 2.046 1.159 52.272 1.00 12.01 15 VAL B N 1
ATOM 980 C CA . VAL B 1 15 ? 2.177 -0.072 53.036 1.00 12.58 15 VAL B CA 1
ATOM 981 C C . VAL B 1 15 ? 2.080 0.246 54.517 1.00 13.67 15 VAL B C 1
ATOM 982 O O . VAL B 1 15 ? 2.257 1.390 54.927 1.00 14.42 15 VAL B O 1
ATOM 986 N N . ALA B 1 16 ? 1.778 -0.768 55.326 1.00 14.47 16 ALA B N 1
ATOM 987 C CA . ALA B 1 16 ? 1.849 -0.606 56.772 1.00 14.71 16 ALA B CA 1
ATOM 988 C C . ALA B 1 16 ? 3.287 -0.395 57.199 1.00 14.07 16 ALA B C 1
ATOM 989 O O . ALA B 1 16 ? 4.213 -0.924 56.578 1.00 14.34 16 ALA B O 1
ATOM 991 N N . ALA B 1 17 ? 3.477 0.375 58.266 1.00 14.78 17 ALA B N 1
ATOM 992 C CA . ALA B 1 17 ? 4.815 0.645 58.772 1.00 14.91 17 ALA B CA 1
ATOM 993 C C . ALA B 1 17 ? 5.566 -0.658 59.06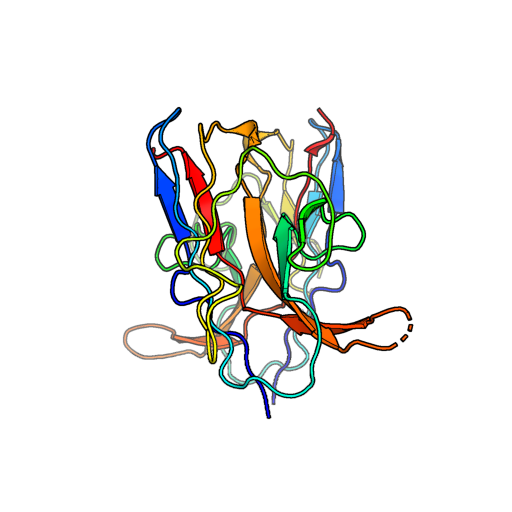0 1.00 14.47 17 ALA B C 1
ATOM 994 O O . ALA B 1 17 ? 5.022 -1.602 59.652 1.00 15.45 17 ALA B O 1
ATOM 996 N N . GLY B 1 18 ? 6.818 -0.700 58.616 1.00 14.99 18 GLY B N 1
ATOM 997 C CA . GLY B 1 18 ? 7.674 -1.859 58.782 1.00 14.91 18 GLY B CA 1
ATOM 998 C C . GLY B 1 18 ? 7.580 -2.913 57.702 1.00 12.39 18 GLY B C 1
ATOM 999 O O . GLY B 1 18 ? 8.409 -3.805 57.650 1.00 14.83 18 GLY B O 1
ATOM 1000 N N . GLU B 1 19 ? 6.605 -2.794 56.805 1.00 13.23 19 GLU B N 1
ATOM 1001 C CA . GLU B 1 19 ? 6.490 -3.693 55.671 1.00 12.39 19 GLU B CA 1
ATOM 1002 C C . GLU B 1 19 ? 7.433 -3.239 54.560 1.00 11.40 19 GLU B C 1
ATOM 1003 O O . GLU B 1 19 ? 7.883 -2.090 54.525 1.00 12.55 19 GLU B O 1
ATOM 1009 N N . SER B 1 20 ? 7.705 -4.139 53.632 1.00 11.85 20 SER B N 1
ATOM 1010 C CA . SER B 1 20 ? 8.459 -3.787 52.438 1.00 11.42 20 SER B CA 1
ATOM 1011 C C . SER B 1 20 ? 7.494 -3.174 51.432 1.00 11.45 20 SER B C 1
ATOM 1012 O O . SER B 1 20 ? 6.294 -3.432 51.490 1.00 13.39 20 SER B O 1
ATOM 1015 N N . ALA B 1 21 ? 8.017 -2.348 50.531 1.00 10.94 21 ALA B N 1
ATOM 1016 C CA . ALA B 1 21 ? 7.220 -1.783 49.448 1.00 10.40 21 ALA B CA 1
ATOM 1017 C C . ALA B 1 21 ? 7.939 -2.028 48.143 1.00 9.26 21 ALA B C 1
ATOM 1018 O O . ALA B 1 21 ? 9.155 -1.872 48.048 1.00 10.68 21 ALA B O 1
ATOM 1020 N N . THR B 1 22 ? 7.172 -2.364 47.114 1.00 9.90 22 THR B N 1
ATOM 1021 C CA . THR B 1 22 ? 7.700 -2.549 45.780 1.00 9.87 22 THR B CA 1
ATOM 1022 C C . THR B 1 22 ? 7.336 -1.360 44.901 1.00 9.31 22 THR B C 1
ATOM 1023 O O . THR B 1 22 ? 6.187 -0.956 44.814 1.00 11.13 22 THR B O 1
ATOM 1027 N N . LEU B 1 23 ? 8.359 -0.800 44.278 1.00 9.12 23 LEU B N 1
ATOM 1028 C CA . LEU B 1 23 ? 8.252 0.319 43.360 1.00 8.90 23 LEU B CA 1
ATOM 1029 C C . LEU B 1 23 ? 8.625 -0.178 41.968 1.00 8.93 23 LEU B C 1
ATOM 1030 O O . LEU B 1 23 ? 9.757 -0.622 41.735 1.00 9.50 23 LEU B O 1
ATOM 1035 N N . ARG B 1 24 ? 7.663 -0.158 41.051 1.00 9.39 24 ARG B N 1
ATOM 1036 C CA . ARG B 1 24 ? 7.878 -0.769 39.762 1.00 9.60 24 ARG B CA 1
ATOM 1037 C C . ARG B 1 24 ? 8.440 0.190 38.719 1.00 8.27 24 ARG B C 1
ATOM 1038 O O . ARG B 1 24 ? 8.094 1.359 38.660 1.00 8.99 24 ARG B O 1
ATOM 1046 N N . CYS B 1 25 ? 9.298 -0.343 37.866 1.00 8.63 25 CYS B N 1
ATOM 1047 C CA . CYS B 1 25 ? 9.867 0.407 36.762 1.00 8.40 25 CYS B CA 1
ATOM 1048 C C . CYS B 1 25 ? 10.330 -0.535 35.666 1.00 8.70 25 CYS B C 1
ATOM 1049 O O . CYS B 1 25 ? 10.858 -1.611 35.958 1.00 10.53 25 CYS B O 1
ATOM 1052 N N . ALA B 1 26 ? 10.191 -0.101 34.419 1.00 9.22 26 ALA B N 1
ATOM 1053 C CA . ALA B 1 26 ? 10.795 -0.790 33.279 1.00 9.37 26 ALA B CA 1
ATOM 1054 C C . ALA B 1 26 ? 11.343 0.212 32.292 1.00 9.57 26 ALA B C 1
ATOM 1055 O O . ALA B 1 26 ? 10.860 1.352 32.217 1.00 10.76 26 ALA B O 1
ATOM 1057 N N . MET B 1 27 ? 12.343 -0.236 31.541 1.00 9.81 27 MET B N 1
ATOM 1058 C CA . MET B 1 27 ? 12.828 0.484 30.371 1.00 10.44 27 MET B CA 1
ATOM 1059 C C . MET B 1 27 ? 12.240 -0.167 29.133 1.00 10.72 27 MET B C 1
ATOM 1060 O O . MET B 1 27 ? 12.078 -1.389 29.080 1.00 12.68 27 MET B O 1
ATOM 1065 N N . THR B 1 28 ? 12.020 0.622 28.084 1.00 11.09 28 THR B N 1
ATOM 1066 C CA . THR B 1 28 ? 11.481 0.045 26.837 1.00 12.89 28 THR B CA 1
ATOM 1067 C C . THR B 1 28 ? 12.560 -0.482 25.901 1.00 13.38 28 THR B C 1
ATOM 1068 O O . THR B 1 28 ? 12.244 -1.145 24.921 1.00 16.32 28 THR B O 1
ATOM 1072 N N . SER B 1 29 ? 13.819 -0.204 26.216 1.00 12.36 29 SER B N 1
ATOM 1073 C CA . SER B 1 29 ? 14.941 -0.566 25.362 1.00 13.16 29 SER B CA 1
ATOM 1074 C C . SER B 1 29 ? 16.204 -0.758 26.192 1.00 13.06 29 SER B C 1
ATOM 1075 O O . SER B 1 29 ? 16.340 -0.191 27.289 1.00 12.39 29 SER B O 1
ATOM 1078 N N . LEU B 1 30 ? 17.132 -1.538 25.643 1.00 13.54 30 LEU B N 1
ATOM 1079 C CA . LEU B 1 30 ? 18.469 -1.725 26.206 1.00 14.02 30 LEU B CA 1
ATOM 1080 C C . LEU B 1 30 ? 19.461 -0.641 25.748 1.00 13.82 30 LEU B C 1
ATOM 1081 O O . LEU B 1 30 ? 20.595 -0.573 26.245 1.00 15.32 30 LEU B O 1
ATOM 1086 N N . ILE B 1 31 ? 19.034 0.191 24.799 1.00 14.16 31 ILE B N 1
ATOM 1087 C CA . ILE B 1 31 ? 19.881 1.214 24.180 1.00 14.49 31 ILE B CA 1
ATOM 1088 C C . ILE B 1 31 ? 19.251 2.594 24.421 1.00 14.93 31 ILE B C 1
ATOM 1089 O O . ILE B 1 31 ? 18.031 2.730 24.325 1.00 16.91 31 ILE B O 1
ATOM 1094 N N . PRO B 1 32 ? 20.063 3.619 24.749 1.00 14.54 32 PRO B N 1
ATOM 1095 C CA . PRO B 1 32 ? 21.518 3.588 24.919 1.00 14.57 32 PRO B CA 1
ATOM 1096 C C . PRO B 1 32 ? 21.945 2.834 26.167 1.00 13.42 32 PRO B C 1
ATOM 1097 O O . PRO B 1 32 ? 21.163 2.699 27.106 1.00 13.72 32 PRO B O 1
ATOM 1101 N N . VAL B 1 33 ? 23.182 2.351 26.175 1.00 13.86 33 VAL B N 1
ATOM 1102 C CA . VAL B 1 33 ? 23.671 1.664 27.351 1.00 13.60 33 VAL B CA 1
ATOM 1103 C C . VAL B 1 33 ? 23.899 2.696 28.450 1.00 13.06 33 VAL B C 1
ATOM 1104 O O . VAL B 1 33 ? 24.240 3.858 28.209 1.00 13.24 33 VAL B O 1
ATOM 1108 N N . GLY B 1 34 ? 23.673 2.245 29.659 1.00 12.16 34 GLY B N 1
ATOM 1109 C CA . GLY B 1 34 ? 23.922 3.045 30.834 1.00 11.41 34 GLY B CA 1
ATOM 1110 C C . GLY B 1 34 ? 23.070 2.554 31.977 1.00 10.72 34 GLY B C 1
ATOM 1111 O O . GLY B 1 34 ? 22.075 1.845 31.774 1.00 11.64 34 GLY B O 1
ATOM 1112 N N . PRO B 1 35 ? 23.466 2.910 33.195 1.00 10.64 35 PRO B N 1
ATOM 1113 C CA . PRO B 1 35 ? 22.824 2.374 34.372 1.00 10.29 35 PRO B CA 1
ATOM 1114 C C . PRO B 1 35 ? 21.474 3.013 34.647 1.00 8.95 35 PRO B C 1
ATOM 1115 O O . PRO B 1 35 ? 21.211 4.151 34.273 1.00 9.79 35 PRO B O 1
ATOM 1119 N N . ILE B 1 36 ? 20.642 2.264 35.344 1.00 8.67 36 ILE B N 1
ATOM 1120 C CA . ILE B 1 36 ? 19.397 2.753 35.890 1.00 7.95 36 ILE B CA 1
ATOM 1121 C C . ILE B 1 36 ? 19.630 3.061 37.366 1.00 7.87 36 ILE B C 1
ATOM 1122 O O . ILE B 1 36 ? 20.311 2.313 38.073 1.00 9.12 36 ILE B O 1
ATOM 1127 N N . MET B 1 37 ? 19.052 4.161 37.820 1.00 7.68 37 MET B N 1
ATOM 1128 C CA . MET B 1 37 ? 19.111 4.566 39.217 1.00 7.85 37 MET B CA 1
ATOM 1129 C C . MET B 1 37 ? 17.722 4.925 39.693 1.00 7.88 37 MET B C 1
ATOM 1130 O O . MET B 1 37 ? 16.840 5.231 38.897 1.00 8.97 37 MET B O 1
ATOM 1135 N N . TRP B 1 38 ? 17.537 4.849 41.000 1.00 7.15 38 TRP B N 1
ATOM 1136 C CA . TRP B 1 38 ? 16.357 5.375 41.649 1.00 7.11 38 TRP B CA 1
ATOM 1137 C C . TRP B 1 38 ? 16.731 6.526 42.579 1.00 5.85 38 TRP B C 1
ATOM 1138 O O . TRP B 1 38 ? 17.727 6.450 43.293 1.00 7.11 38 TRP B O 1
ATOM 1149 N N . PHE B 1 39 ? 15.873 7.538 42.606 1.00 6.47 39 PHE B N 1
ATOM 1150 C CA . PHE B 1 39 ? 16.018 8.690 43.497 1.00 6.44 39 PHE B CA 1
ATOM 1151 C C . PHE B 1 39 ? 14.725 8.934 44.231 1.00 6.82 39 PHE B C 1
ATOM 1152 O O . PHE B 1 39 ? 13.643 8.675 43.696 1.00 7.70 39 PHE B O 1
ATOM 1160 N N . ARG B 1 40 ? 14.837 9.488 45.436 1.00 6.88 40 ARG B N 1
ATOM 1161 C CA . ARG B 1 40 ? 13.720 10.097 46.115 1.00 7.27 40 ARG B CA 1
ATOM 1162 C C . ARG B 1 40 ? 13.815 11.598 45.905 1.00 7.21 40 ARG B C 1
ATOM 1163 O O . ARG B 1 40 ? 14.800 12.235 46.295 1.00 7.58 40 ARG B O 1
ATOM 1171 N N . GLY B 1 41 ? 12.790 12.154 45.264 1.00 7.16 41 GLY B N 1
ATOM 1172 C CA . GLY B 1 41 ? 12.801 13.542 44.830 1.00 8.43 41 GLY B CA 1
ATOM 1173 C C . GLY B 1 41 ? 13.314 13.697 43.406 1.00 7.67 41 GLY B C 1
ATOM 1174 O O . GLY B 1 41 ? 14.000 12.816 42.884 1.00 8.34 41 GLY B O 1
ATOM 1175 N N . ALA B 1 42 ? 12.980 14.835 42.803 1.00 8.36 42 ALA B N 1
ATOM 1176 C CA . ALA B 1 42 ? 13.420 15.190 41.456 1.00 9.28 42 ALA B CA 1
ATOM 1177 C C . ALA B 1 42 ? 14.089 16.560 41.412 1.00 10.62 42 ALA B C 1
ATOM 1178 O O . ALA B 1 42 ? 14.407 17.032 40.327 1.00 13.37 42 ALA B O 1
ATOM 1180 N N . GLY B 1 43 ? 14.322 17.185 42.564 1.00 9.92 43 GLY B N 1
ATOM 1181 C CA . GLY B 1 43 ? 15.089 18.416 42.634 1.00 11.70 43 GLY B CA 1
ATOM 1182 C C . GLY B 1 43 ? 16.578 18.147 42.665 1.00 10.00 43 GLY B C 1
ATOM 1183 O O . GLY B 1 43 ? 17.033 16.999 42.715 1.00 9.92 43 GLY B O 1
ATOM 1184 N N . ALA B 1 44 ? 17.360 19.217 42.669 1.00 10.45 44 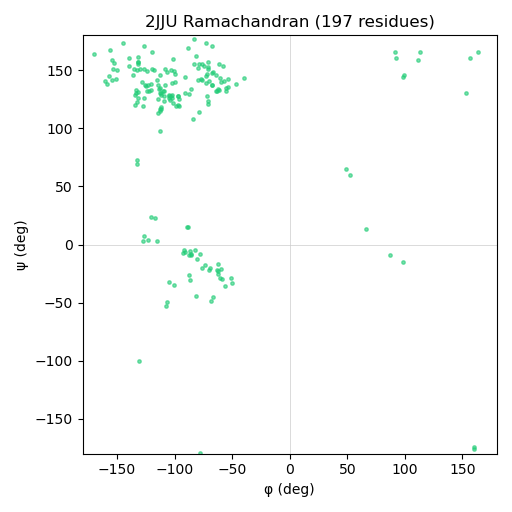ALA B N 1
ATOM 1185 C CA . ALA B 1 44 ? 18.810 19.087 42.726 1.00 10.92 44 ALA B CA 1
ATOM 1186 C C . ALA B 1 44 ? 19.261 18.343 43.977 1.00 9.40 44 ALA B C 1
ATOM 1187 O O . ALA B 1 44 ? 20.281 17.650 43.974 1.00 10.73 44 ALA B O 1
ATOM 1189 N N . GLY B 1 45 ? 18.487 18.471 45.049 1.00 9.83 45 GLY B N 1
ATOM 1190 C CA . GLY B 1 45 ? 18.786 17.840 46.316 1.00 10.05 45 GLY B CA 1
ATOM 1191 C C . GLY B 1 45 ? 18.229 16.443 46.471 1.00 9.18 45 GLY B C 1
ATOM 1192 O O . GLY B 1 45 ? 18.207 15.931 47.590 1.00 10.01 45 GLY B O 1
ATOM 1193 N N . ARG B 1 46 ? 17.809 15.804 45.369 1.00 7.65 46 ARG B N 1
ATOM 1194 C CA . ARG B 1 46 ? 17.271 14.464 45.423 1.00 7.58 46 ARG B CA 1
ATOM 1195 C C . ARG B 1 46 ? 18.262 13.478 46.028 1.00 7.47 46 ARG B C 1
ATOM 1196 O O . ARG B 1 46 ? 19.487 13.657 45.972 1.00 8.75 46 ARG B O 1
ATOM 1204 N N . GLU B 1 47 ? 17.705 12.427 46.613 1.00 7.10 47 GLU B N 1
ATOM 1205 C CA . GLU B 1 47 ? 18.473 11.427 47.322 1.00 7.53 47 GLU B CA 1
ATOM 1206 C C . GLU B 1 47 ? 18.621 10.166 46.479 1.00 7.13 47 GLU B C 1
ATOM 1207 O O . GLU B 1 47 ? 17.642 9.599 46.020 1.00 6.98 47 GLU B O 1
ATOM 1213 N N . LEU B 1 48 ? 19.850 9.693 46.302 1.00 7.21 48 LEU B N 1
ATOM 1214 C CA . LEU B 1 48 ? 20.089 8.441 45.594 1.00 7.10 48 LEU B CA 1
ATOM 1215 C C . LEU B 1 48 ? 19.620 7.267 46.444 1.00 7.37 48 LEU B C 1
ATOM 1216 O O . LEU B 1 48 ? 20.066 7.115 47.581 1.00 9.14 48 LEU B O 1
ATOM 1221 N N . ILE B 1 49 ? 18.735 6.457 45.891 1.00 7.14 49 ILE B N 1
ATOM 1222 C CA . ILE B 1 49 ? 18.154 5.303 46.584 1.00 7.64 49 ILE B CA 1
ATOM 1223 C C . ILE B 1 49 ? 18.761 3.980 46.074 1.00 7.71 49 ILE B C 1
ATOM 1224 O O . ILE B 1 49 ? 18.890 3.019 46.829 1.00 8.49 49 ILE B O 1
ATOM 1229 N N . TYR B 1 50 ? 19.132 3.933 44.803 1.00 7.63 50 TYR B N 1
ATOM 1230 C CA . TYR B 1 50 ? 19.714 2.740 44.206 1.00 7.84 50 TYR B CA 1
ATOM 1231 C C . TYR B 1 50 ? 20.452 3.141 42.934 1.00 7.71 50 TYR B C 1
ATOM 1232 O O . TYR B 1 50 ? 19.984 3.993 42.172 1.00 8.15 50 TYR B O 1
ATOM 1241 N N . ASN B 1 51 ? 21.604 2.523 42.702 1.00 8.22 51 ASN B N 1
ATOM 1242 C CA . ASN B 1 51 ? 22.360 2.693 41.472 1.00 8.47 51 ASN B CA 1
ATOM 1243 C C . ASN B 1 51 ? 22.784 1.316 41.007 1.00 8.69 51 ASN B C 1
ATOM 1244 O O . ASN B 1 51 ? 23.472 0.599 41.719 1.00 10.04 51 ASN B O 1
ATOM 1249 N N . GLN B 1 52 ? 22.346 0.941 39.811 1.00 9.69 52 GLN B N 1
ATOM 1250 C CA . GLN B 1 52 ? 22.751 -0.321 39.204 1.00 10.79 52 GLN B CA 1
ATOM 1251 C C . GLN B 1 52 ? 24.272 -0.488 39.076 1.00 12.35 52 GLN B C 1
ATOM 1252 O O . GLN B 1 52 ? 24.793 -1.592 39.222 1.00 14.02 52 GLN B O 1
ATOM 1258 N N . LYS B 1 53 ? 24.972 0.610 38.808 1.00 12.61 53 LYS B N 1
ATOM 1259 C CA A LYS B 1 53 ? 26.402 0.559 38.483 0.50 14.64 53 LYS B CA 1
ATOM 1260 C CA B LYS B 1 53 ? 26.400 0.577 38.485 0.50 14.77 53 LYS B CA 1
ATOM 1261 C C . LYS B 1 53 ? 27.277 0.191 39.674 1.00 13.14 53 LYS B C 1
ATOM 1262 O O . LYS B 1 53 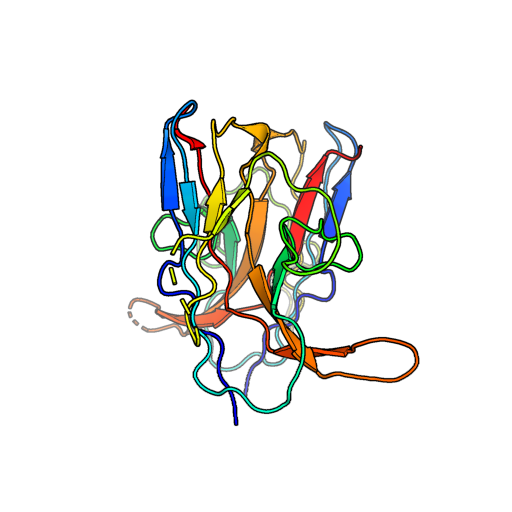? 28.173 -0.639 39.546 1.00 15.86 53 LYS B O 1
ATOM 1273 N N . GLU B 1 54 ? 27.034 0.820 40.814 1.00 11.04 54 GLU B N 1
ATOM 1274 C CA . GLU B 1 54 ? 27.895 0.683 41.979 1.00 12.66 54 GLU B CA 1
ATOM 1275 C C . GLU B 1 54 ? 27.231 1.311 43.194 1.00 11.66 54 GLU B C 1
ATOM 1276 O O . GLU B 1 54 ? 26.317 2.136 43.061 1.00 13.14 54 GLU B O 1
ATOM 1282 N N . GLY B 1 55 ? 27.743 0.979 44.374 1.00 14.83 55 GLY B N 1
ATOM 1283 C CA . GLY B 1 55 ? 27.272 1.562 45.614 1.00 14.98 55 GLY B CA 1
ATOM 1284 C C . GLY B 1 55 ? 26.596 0.506 46.448 1.00 16.14 55 GLY B C 1
ATOM 1285 O O . GLY B 1 55 ? 26.217 -0.553 45.944 1.00 20.68 55 GLY B O 1
ATOM 1286 N N . HIS B 1 56 ? 26.389 0.840 47.715 1.00 17.61 56 HIS B N 1
ATOM 1287 C CA . HIS B 1 56 ? 25.840 -0.078 48.710 1.00 17.07 56 HIS B CA 1
ATOM 1288 C C . HIS B 1 56 ? 24.453 0.390 49.102 1.00 16.28 56 HIS B C 1
ATOM 1289 O O . HIS B 1 56 ? 24.300 1.475 49.663 1.00 18.10 56 HIS B O 1
ATOM 1296 N N . PHE B 1 57 ? 23.447 -0.435 48.802 1.00 14.24 57 PHE B N 1
ATOM 1297 C CA . PHE B 1 57 ? 22.043 -0.094 49.050 1.00 12.43 57 PHE B CA 1
ATOM 1298 C C . PHE B 1 57 ? 21.366 -1.281 49.733 1.00 12.56 57 PHE B C 1
ATOM 1299 O O . PHE B 1 57 ? 20.539 -1.962 49.148 1.00 12.29 57 PHE B O 1
ATOM 1307 N N . PRO B 1 58 ? 21.748 -1.550 50.986 1.00 13.48 58 PRO B N 1
ATOM 1308 C CA . PRO B 1 58 ? 21.282 -2.765 51.625 1.00 13.60 58 PRO B CA 1
ATOM 1309 C C . PRO B 1 58 ? 19.766 -2.876 51.802 1.00 12.63 58 PRO B C 1
ATOM 1310 O O . PRO B 1 58 ? 19.239 -3.987 51.866 1.00 12.81 58 PRO B O 1
ATOM 1314 N N . ARG B 1 59 ? 19.067 -1.747 51.857 1.00 11.38 59 ARG B N 1
ATOM 1315 C CA . ARG B 1 59 ? 17.621 -1.759 52.023 1.00 11.83 59 ARG B CA 1
ATOM 1316 C C . ARG B 1 59 ? 16.869 -2.082 50.741 1.00 12.09 59 ARG B C 1
ATOM 1317 O O . ARG B 1 59 ? 15.665 -2.259 50.774 1.00 12.17 59 ARG B O 1
ATOM 1325 N N . VAL B 1 60 ? 17.585 -2.139 49.624 1.00 11.59 60 VAL B N 1
ATOM 1326 C CA . VAL B 1 60 ? 16.972 -2.275 48.307 1.00 10.95 60 VAL B CA 1
ATOM 1327 C C . VAL B 1 60 ? 17.313 -3.628 47.706 1.00 12.46 60 VAL B C 1
ATOM 1328 O O . VAL B 1 60 ? 18.465 -4.042 47.692 1.00 14.45 60 VAL B O 1
ATOM 1332 N N . THR B 1 61 ? 16.293 -4.314 47.224 1.00 12.02 61 THR B N 1
ATOM 1333 C CA A THR B 1 61 ? 16.407 -5.575 46.503 0.70 13.42 61 THR B CA 1
ATOM 1334 C CA B THR B 1 61 ? 16.497 -5.523 46.457 0.30 12.72 61 THR B CA 1
ATOM 1335 C C . THR B 1 61 ? 15.761 -5.386 45.137 1.00 12.54 61 THR B C 1
ATOM 1336 O O . THR B 1 61 ? 14.649 -4.900 45.056 1.00 16.25 61 THR B O 1
ATOM 1343 N N . THR B 1 62 ? 16.419 -5.786 44.066 1.00 13.16 62 THR B N 1
ATOM 1344 C CA . THR B 1 62 ? 15.794 -5.690 42.773 1.00 12.84 62 THR B CA 1
ATOM 1345 C C . THR B 1 62 ? 14.844 -6.874 42.617 1.00 12.68 62 THR B C 1
ATOM 1346 O O . THR B 1 62 ? 15.146 -7.992 43.038 1.00 14.81 62 THR B O 1
ATOM 1350 N N . VAL B 1 63 ? 13.698 -6.626 42.012 1.00 12.63 63 VAL B N 1
ATOM 1351 C CA . VAL B 1 63 ? 12.714 -7.667 41.806 1.00 13.40 63 VAL B CA 1
ATOM 1352 C C . VAL B 1 63 ? 13.224 -8.721 40.839 1.00 15.22 63 VAL B C 1
ATOM 1353 O O . VAL B 1 63 ? 13.059 -9.921 41.072 1.00 16.66 63 VAL B O 1
ATOM 1357 N N . SER B 1 64 ? 13.821 -8.264 39.747 1.00 14.73 64 SER B N 1
ATOM 1358 C CA . SER B 1 64 ? 14.453 -9.130 38.765 1.00 16.59 64 SER B CA 1
ATOM 1359 C C . SER B 1 64 ? 15.969 -9.130 38.954 1.00 16.90 64 SER B C 1
ATOM 1360 O O . SER B 1 64 ? 16.540 -8.247 39.580 1.00 18.06 64 SER B O 1
ATOM 1363 N N . GLU B 1 65 ? 16.628 -10.154 38.437 1.00 18.85 65 GLU B N 1
ATOM 1364 C CA . GLU B 1 65 ? 18.084 -10.196 38.487 1.00 19.78 65 GLU B CA 1
ATOM 1365 C C . GLU B 1 65 ? 18.609 -9.297 37.378 1.00 19.39 65 GLU B C 1
ATOM 1366 O O . GLU B 1 65 ? 18.408 -9.595 36.198 1.00 18.39 65 GLU B O 1
ATOM 1372 N N . LEU B 1 66 ? 19.271 -8.203 37.751 1.00 18.38 66 LEU B N 1
ATOM 1373 C CA . LEU B 1 66 ? 19.692 -7.199 36.777 1.00 18.24 66 LEU B CA 1
ATOM 1374 C C . LEU B 1 66 ? 20.810 -7.700 35.877 1.00 19.84 66 LEU B C 1
ATOM 1375 O O . LEU B 1 66 ? 21.010 -7.172 34.786 1.00 19.68 66 LEU B O 1
ATOM 1380 N N . THR B 1 67 ? 21.545 -8.706 36.331 1.00 19.33 67 THR B N 1
ATOM 1381 C CA . THR B 1 67 ? 22.624 -9.269 35.534 1.00 21.01 67 THR B CA 1
ATOM 1382 C C . THR B 1 67 ? 22.126 -10.282 34.507 1.00 22.12 67 THR B C 1
ATOM 1383 O O . THR B 1 67 ? 22.924 -10.795 33.720 1.00 23.25 67 THR B O 1
ATOM 1387 N N . LYS B 1 68 ? 20.832 -10.595 34.523 1.00 24.11 68 LYS B N 1
ATOM 1388 C CA . LYS B 1 68 ? 20.239 -11.482 33.526 1.00 23.63 68 LYS B CA 1
ATOM 1389 C C . LYS B 1 68 ? 20.195 -10.805 32.160 1.00 22.25 68 LYS B C 1
ATOM 1390 O O . LYS B 1 68 ? 19.914 -9.607 32.067 1.00 23.26 68 LYS B O 1
ATOM 1396 N N . ARG B 1 69 ? 20.471 -11.573 31.102 1.00 22.95 69 ARG B N 1
ATOM 1397 C CA . ARG B 1 69 ? 20.414 -11.057 29.724 1.00 21.14 69 ARG B CA 1
ATOM 1398 C C . ARG B 1 69 ? 19.018 -10.548 29.390 1.00 19.70 69 ARG B C 1
ATOM 1399 O O . ARG B 1 69 ? 18.025 -11.168 29.763 1.00 20.03 69 ARG B O 1
ATOM 1407 N N . ASN B 1 70 ? 18.977 -9.417 28.682 1.00 19.37 70 ASN B N 1
ATOM 1408 C CA . ASN B 1 70 ? 17.758 -8.774 28.187 1.00 18.20 70 ASN B CA 1
ATOM 1409 C C . ASN B 1 70 ? 16.816 -8.228 29.246 1.00 16.77 70 ASN B C 1
ATOM 1410 O O . ASN B 1 70 ? 15.679 -7.869 28.937 1.00 20.33 70 ASN B O 1
ATOM 1415 N N . ASN B 1 71 ? 17.281 -8.131 30.483 1.00 16.62 71 ASN B N 1
ATOM 1416 C CA . ASN B 1 71 ? 16.426 -7.619 31.521 1.00 14.97 71 ASN B CA 1
ATOM 1417 C C . ASN B 1 71 ? 16.024 -6.171 31.249 1.00 12.95 71 ASN B C 1
ATOM 1418 O O . ASN B 1 71 ? 16.861 -5.325 30.951 1.00 14.27 71 ASN B O 1
ATOM 1423 N N . LEU B 1 72 ? 14.734 -5.893 31.368 1.00 13.66 72 LEU B N 1
ATOM 1424 C CA . LEU B 1 72 ? 14.224 -4.534 31.273 1.00 12.37 72 LEU B CA 1
ATOM 1425 C C . LEU B 1 72 ? 13.434 -4.117 32.515 1.00 11.30 72 LEU B C 1
ATOM 1426 O O . LEU B 1 72 ? 12.895 -3.018 32.550 1.00 11.71 72 LEU B O 1
ATOM 1431 N N . ASP B 1 73 ? 13.376 -4.983 33.529 1.00 11.93 73 ASP B N 1
ATOM 1432 C CA . ASP B 1 73 ? 12.639 -4.704 34.767 1.00 11.10 73 ASP B CA 1
ATOM 1433 C C . ASP B 1 73 ? 13.589 -4.155 35.819 1.00 10.36 73 ASP B C 1
ATOM 1434 O O . ASP B 1 73 ? 14.537 -4.829 36.247 1.00 11.32 73 ASP B O 1
ATOM 1439 N N . PHE B 1 74 ? 13.313 -2.934 36.254 1.00 9.43 74 PHE B N 1
ATOM 1440 C CA . PHE B 1 74 ? 14.128 -2.243 37.253 1.00 9.08 74 PHE B CA 1
ATOM 1441 C C . P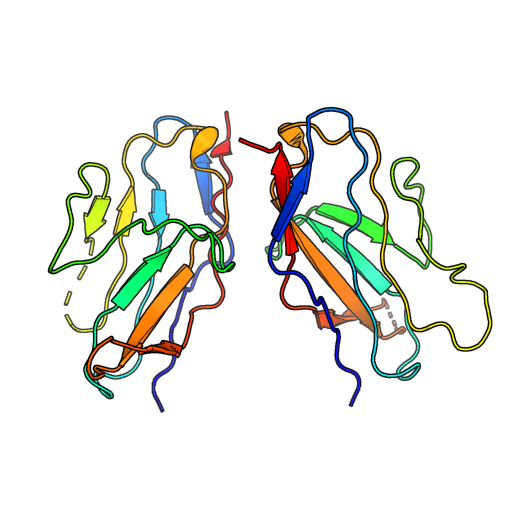HE B 1 74 ? 13.340 -1.952 38.516 1.00 8.49 74 PHE B C 1
ATOM 1442 O O . PHE B 1 74 ? 13.716 -1.107 39.319 1.00 9.48 74 PHE B O 1
ATOM 1450 N N . SER B 1 75 ? 12.283 -2.727 38.727 1.00 8.95 75 SER B N 1
ATOM 1451 C CA . SER B 1 75 ? 11.496 -2.628 39.944 1.00 8.67 75 SER B CA 1
ATOM 1452 C C . SER B 1 75 ? 12.349 -3.006 41.139 1.00 8.65 75 SER B C 1
ATOM 1453 O O . SER B 1 75 ? 13.213 -3.899 41.037 1.00 10.17 75 SER B O 1
ATOM 1456 N N . ILE B 1 76 ? 12.081 -2.346 42.258 1.00 9.09 76 ILE B N 1
ATOM 1457 C CA . ILE B 1 76 ? 12.809 -2.592 43.483 1.00 8.82 76 ILE B CA 1
ATOM 1458 C C . ILE B 1 76 ? 11.846 -2.776 44.645 1.00 10.04 76 ILE B C 1
ATOM 1459 O O . ILE B 1 76 ? 10.717 -2.289 44.610 1.00 10.67 76 ILE B O 1
ATOM 1464 N N . SER B 1 77 ? 12.324 -3.483 45.659 1.00 10.44 77 SER B N 1
ATOM 1465 C CA A SER B 1 77 ? 11.646 -3.588 46.940 0.70 11.33 77 SER B CA 1
ATOM 1466 C CA B SER B 1 77 ? 11.643 -3.537 46.934 0.30 10.62 77 SER B CA 1
ATOM 1467 C C . SER B 1 77 ? 12.524 -2.914 47.990 1.00 10.66 77 SER B C 1
ATOM 1468 O O . SER B 1 77 ? 13.720 -3.186 48.063 1.00 12.17 77 SER B O 1
ATOM 1473 N N . ILE B 1 78 ? 11.933 -2.054 48.802 1.00 9.98 78 ILE B N 1
ATOM 1474 C CA . ILE B 1 78 ? 12.634 -1.399 49.880 1.00 10.21 78 ILE B CA 1
ATOM 1475 C C . ILE B 1 78 ? 12.070 -1.937 51.184 1.00 10.19 78 ILE B C 1
ATOM 1476 O O . ILE B 1 78 ? 10.856 -1.960 51.391 1.00 11.17 78 ILE B O 1
ATOM 1481 N N . SER B 1 79 ? 12.964 -2.381 52.066 1.00 10.43 79 SER B N 1
ATOM 1482 C CA . SER B 1 79 ? 12.555 -2.958 53.341 1.00 11.35 79 SER B CA 1
ATOM 1483 C C . SER B 1 79 ? 12.168 -1.916 54.381 1.00 10.83 79 SER B C 1
ATOM 1484 O O . SER B 1 79 ? 12.634 -0.786 54.325 1.00 12.28 79 SER B O 1
ATOM 1487 N N . ASN B 1 80 ? 11.328 -2.339 55.333 1.00 11.27 80 ASN B N 1
ATOM 1488 C CA . ASN B 1 80 ? 11.050 -1.588 56.549 1.00 12.49 80 ASN B CA 1
ATOM 1489 C C . ASN B 1 80 ? 10.637 -0.134 56.315 1.00 12.00 80 ASN B C 1
ATOM 1490 O O . ASN B 1 80 ? 11.281 0.793 56.803 1.00 12.85 80 ASN B O 1
ATOM 1495 N N . ILE B 1 81 ? 9.548 0.057 55.588 1.00 11.64 81 ILE B N 1
ATOM 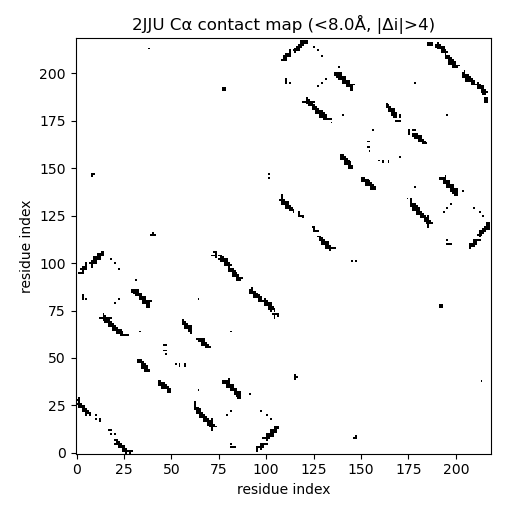1496 C CA . ILE B 1 81 ? 9.097 1.407 55.273 1.00 11.56 81 ILE B CA 1
ATOM 1497 C C . ILE B 1 81 ? 8.518 2.073 56.510 1.00 11.91 81 ILE B C 1
ATOM 1498 O O . ILE B 1 81 ? 7.646 1.516 57.179 1.00 14.64 81 ILE B O 1
ATOM 1503 N N . THR B 1 82 ? 9.017 3.265 56.816 1.00 13.02 82 THR B N 1
ATOM 1504 C CA . THR B 1 82 ? 8.458 4.083 57.882 1.00 14.88 82 THR B CA 1
ATOM 1505 C C . THR B 1 82 ? 8.153 5.459 57.303 1.00 15.46 82 THR B C 1
ATOM 1506 O O . THR B 1 82 ? 8.528 5.746 56.158 1.00 13.68 82 THR B O 1
ATOM 1510 N N . PRO B 1 83 ? 7.447 6.322 58.062 1.00 15.91 83 PRO B N 1
ATOM 1511 C CA . PRO B 1 83 ? 7.193 7.673 57.545 1.00 16.89 83 PRO B CA 1
ATOM 1512 C C . PRO B 1 83 ? 8.414 8.447 57.034 1.00 15.76 83 PRO B C 1
ATOM 1513 O O . PRO B 1 83 ? 8.283 9.261 56.117 1.00 17.01 83 PRO B O 1
ATOM 1517 N N . ALA B 1 84 ? 9.590 8.169 57.594 1.00 16.79 84 ALA B N 1
ATOM 1518 C CA . ALA B 1 84 ? 10.835 8.774 57.126 1.00 15.88 84 ALA B CA 1
ATOM 1519 C C . ALA B 1 84 ? 11.144 8.468 55.657 1.00 15.50 84 ALA B C 1
ATOM 1520 O O . ALA B 1 84 ? 11.918 9.181 55.030 1.00 16.57 84 ALA B O 1
ATOM 1522 N N . ASP B 1 85 ? 10.551 7.408 55.121 1.00 13.57 85 ASP B N 1
ATOM 1523 C CA . ASP B 1 85 ? 10.778 7.016 53.724 1.00 11.77 85 ASP B CA 1
ATOM 1524 C C . ASP B 1 85 ? 9.780 7.619 52.746 1.00 11.20 85 ASP B C 1
ATOM 1525 O O . ASP B 1 85 ? 9.896 7.429 51.536 1.00 10.93 85 ASP B O 1
ATOM 1530 N N . ALA B 1 86 ? 8.785 8.331 53.254 1.00 11.38 86 ALA B N 1
ATOM 1531 C CA . ALA B 1 86 ? 7.763 8.885 52.374 1.00 10.70 86 ALA B CA 1
ATOM 1532 C C . ALA B 1 86 ? 8.387 9.842 51.365 1.00 9.89 86 ALA B C 1
ATOM 1533 O O . ALA B 1 86 ? 9.306 10.583 51.689 1.00 11.21 86 ALA B O 1
ATOM 1535 N N . GLY B 1 87 ? 7.862 9.832 50.146 1.00 9.50 87 GLY B N 1
ATOM 1536 C CA . GLY B 1 87 ? 8.320 10.723 49.117 1.00 9.57 87 GLY B CA 1
ATOM 1537 C C . GLY B 1 87 ? 7.913 10.179 47.772 1.00 7.84 87 GLY B C 1
ATOM 1538 O O . GLY B 1 87 ? 7.227 9.179 47.677 1.00 8.51 87 GLY B O 1
ATOM 1539 N N . THR B 1 88 ? 8.349 10.859 46.720 1.00 7.73 88 THR B N 1
ATOM 1540 C CA . THR B 1 88 ? 8.124 10.416 45.347 1.00 7.24 88 THR B CA 1
ATOM 1541 C C . THR B 1 88 ? 9.435 9.865 44.833 1.00 7.34 88 THR B C 1
ATOM 1542 O O . THR B 1 88 ? 10.476 10.533 44.927 1.00 8.12 88 THR B O 1
ATOM 1546 N N . TYR B 1 89 ? 9.371 8.647 44.298 1.00 6.75 89 TYR B N 1
ATOM 1547 C CA . TYR B 1 89 ? 10.523 7.881 43.877 1.00 7.23 89 TYR B CA 1
ATOM 1548 C C . TYR B 1 89 ? 10.521 7.814 42.354 1.00 7.02 89 TYR B C 1
ATOM 1549 O O . TYR B 1 89 ? 9.509 7.487 41.738 1.00 8.02 89 TYR B O 1
ATOM 1558 N N . TYR B 1 90 ? 11.674 8.104 41.759 1.00 6.45 90 TYR B N 1
ATOM 1559 C CA . TYR B 1 90 ? 11.831 8.221 40.310 1.00 6.26 90 TYR B CA 1
ATOM 1560 C C . TYR B 1 90 ? 12.877 7.237 39.852 1.00 6.93 90 TYR B C 1
ATOM 1561 O O . TYR B 1 90 ? 13.968 7.155 40.427 1.00 6.89 90 TYR B O 1
ATOM 1570 N N . CYS B 1 91 ? 12.522 6.501 38.807 1.00 6.69 91 CYS B N 1
ATOM 1571 C CA . CYS B 1 91 ? 13.408 5.587 38.145 1.00 6.94 91 CYS B CA 1
ATOM 1572 C C . CYS B 1 91 ? 13.997 6.320 36.947 1.00 7.09 91 CYS B C 1
ATOM 1573 O O . CYS B 1 91 ? 13.254 6.863 36.119 1.00 7.75 91 CYS B O 1
ATOM 1576 N N . VAL B 1 92 ? 15.326 6.352 36.864 1.00 6.98 92 VAL B N 1
ATOM 1577 C CA . VAL B 1 92 ? 16.018 7.235 35.938 1.00 7.17 92 VAL B CA 1
ATOM 1578 C C . VAL B 1 92 ? 17.079 6.460 35.163 1.00 7.31 92 VAL B C 1
ATOM 1579 O O . VAL B 1 92 ? 17.920 5.769 35.738 1.00 8.45 92 VAL B O 1
ATOM 1583 N N . LYS B 1 93 ? 17.002 6.548 33.840 1.00 7.30 93 LYS B N 1
ATOM 1584 C CA . LYS B 1 93 ? 17.996 5.997 32.942 1.00 8.03 93 LYS B CA 1
ATOM 1585 C C . LYS B 1 93 ? 19.103 7.002 32.703 1.00 8.37 93 LYS B C 1
ATOM 1586 O O . LYS B 1 93 ? 18.820 8.140 32.328 1.00 8.67 93 LYS B O 1
ATOM 1592 N N . PHE B 1 94 ? 20.349 6.555 32.868 1.00 9.02 94 PHE B N 1
ATOM 1593 C CA . PHE B 1 94 ? 21.523 7.333 32.513 1.00 9.38 94 PHE B CA 1
ATOM 1594 C C . PHE B 1 94 ? 22.116 6.759 31.266 1.00 10.31 94 PHE B C 1
ATOM 1595 O O . PHE B 1 94 ? 22.032 5.562 31.017 1.00 12.18 94 PHE B O 1
ATOM 1603 N N . ARG B 1 95 ? 22.711 7.638 30.471 1.00 11.41 95 ARG B N 1
ATOM 1604 C CA . ARG B 1 95 ? 23.528 7.227 29.351 1.00 13.01 95 ARG B CA 1
ATOM 1605 C C . ARG B 1 95 ? 24.977 7.249 29.812 1.00 14.49 95 ARG B C 1
ATOM 1606 O O . ARG B 1 95 ? 25.446 8.233 30.385 1.00 15.02 95 ARG B O 1
ATOM 1614 N N . LYS B 1 96 ? 25.669 6.133 29.599 1.00 15.96 96 LYS B N 1
ATOM 1615 C 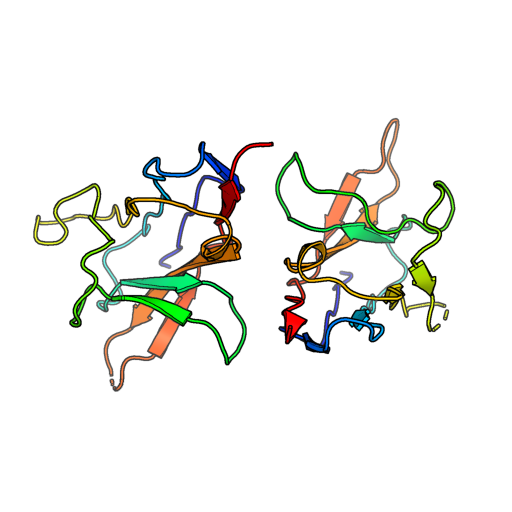CA . LYS B 1 96 ? 27.077 6.001 29.947 1.00 18.92 96 LYS B CA 1
ATOM 1616 C C . LYS B 1 96 ? 27.896 6.967 29.106 1.00 22.00 96 LYS B C 1
ATOM 1617 O O . LYS B 1 96 ? 27.722 7.031 27.886 1.00 25.68 96 LYS B O 1
ATOM 1623 N N . GLY B 1 97 ? 28.779 7.713 29.763 1.00 25.23 97 GLY B N 1
ATOM 1624 C CA . GLY B 1 97 ? 29.681 8.654 29.092 1.00 26.22 97 GLY B CA 1
ATOM 1625 C C . GLY B 1 97 ? 31.109 8.463 29.556 1.00 28.88 97 GLY B C 1
ATOM 1626 O O . GLY B 1 97 ? 31.365 7.666 30.457 1.00 31.91 97 GLY B O 1
ATOM 1627 N N . ASP B 1 100 ? 31.725 11.030 31.981 1.00 27.25 100 ASP B N 1
ATOM 1628 C CA . ASP B 1 100 ? 30.755 10.905 33.061 1.00 23.61 100 ASP B CA 1
ATOM 1629 C C . ASP B 1 100 ? 29.368 10.559 32.544 1.00 22.78 100 ASP B C 1
ATOM 1630 O O . ASP B 1 100 ? 28.948 11.025 31.481 1.00 26.23 100 ASP B O 1
ATOM 1635 N N . ASP B 1 101 ? 28.655 9.736 33.304 1.00 19.61 101 ASP B N 1
ATOM 1636 C CA . ASP B 1 101 ? 27.289 9.370 32.941 1.00 16.55 101 ASP B CA 1
ATOM 1637 C C . ASP B 1 101 ? 26.371 10.550 33.177 1.00 15.68 101 ASP B C 1
ATOM 1638 O O . ASP B 1 101 ? 26.566 11.309 34.131 1.00 19.43 101 ASP B O 1
ATOM 1643 N N . VAL B 1 102 ? 25.367 10.698 32.314 1.00 12.79 102 VAL B N 1
ATOM 1644 C CA . VAL B 1 102 ? 24.411 11.786 32.424 1.00 13.42 102 VAL B CA 1
ATOM 1645 C C . VAL B 1 102 ? 22.986 11.280 32.284 1.00 11.52 102 VAL B C 1
ATOM 1646 O O . VAL B 1 102 ? 22.727 10.274 31.632 1.00 11.54 102 VAL B O 1
ATOM 1650 N N . GLU B 1 103 ? 22.065 11.973 32.934 1.00 10.36 103 GLU B N 1
ATOM 1651 C CA . GLU B 1 103 ? 20.683 11.572 32.903 1.00 10.09 103 GLU B CA 1
ATOM 1652 C C . GLU B 1 103 ? 20.148 11.617 31.480 1.00 10.52 103 GLU B C 1
ATOM 1653 O O . GLU B 1 103 ? 20.359 12.596 30.762 1.00 12.11 103 GLU B O 1
ATOM 1659 N N . PHE B 1 104 ? 19.454 10.556 31.095 1.00 9.73 104 PHE B N 1
ATOM 1660 C CA . PHE B 1 104 ? 18.876 10.421 29.765 1.00 10.25 104 PHE B CA 1
ATOM 1661 C C . PHE B 1 104 ? 17.348 10.570 29.788 1.00 10.88 104 PHE B C 1
ATOM 1662 O O . PHE B 1 104 ? 16.794 11.357 29.042 1.00 13.70 104 PHE B O 1
ATOM 1670 N N . LYS B 1 105 ? 16.677 9.803 30.633 1.00 9.55 105 LYS B N 1
ATOM 1671 C CA . LYS B 1 105 ? 15.225 9.817 30.711 1.00 10.07 105 LYS B CA 1
ATOM 1672 C C . LYS B 1 105 ? 14.823 9.478 32.128 1.00 8.80 105 LYS B C 1
ATOM 1673 O O . LYS B 1 105 ? 15.517 8.723 32.802 1.00 9.50 105 LYS B O 1
ATOM 1679 N N . SER B 1 106 ? 13.684 10.003 32.560 1.00 9.37 106 SER B N 1
ATOM 1680 C CA . SER B 1 106 ? 13.112 9.675 33.860 1.00 9.16 106 SER B CA 1
ATOM 1681 C C . SER B 1 106 ? 11.703 9.144 33.735 1.00 8.73 106 SER B C 1
ATOM 1682 O O . SER B 1 106 ? 10.932 9.555 32.859 1.00 10.02 106 SER B O 1
ATOM 1685 N N . GLY B 1 107 ? 11.338 8.273 34.664 1.00 8.46 107 GLY B N 1
ATOM 1686 C CA . GLY B 1 107 ? 9.963 7.896 34.852 1.00 9.14 107 GLY B CA 1
ATOM 1687 C C . GLY B 1 107 ? 9.174 9.015 35.496 1.00 8.64 107 GLY B C 1
ATOM 1688 O O . GLY B 1 107 ? 9.740 10.006 35.971 1.00 8.39 107 GLY B O 1
ATOM 1689 N N . ALA B 1 108 ? 7.868 8.822 35.581 1.00 9.07 108 ALA B N 1
ATOM 1690 C CA . ALA B 1 108 ? 6.961 9.858 36.037 1.00 9.93 108 ALA B CA 1
ATOM 1691 C C . ALA B 1 108 ? 6.901 9.990 37.555 1.00 8.72 108 ALA B C 1
ATOM 1692 O O . ALA B 1 108 ? 6.335 10.947 38.050 1.00 10.80 108 ALA B O 1
ATOM 1694 N N . GLY B 1 109 ? 7.453 9.026 38.282 1.00 8.69 109 GLY B N 1
ATOM 1695 C CA . GLY B 1 109 ? 7.437 9.047 39.739 1.00 8.30 109 GLY B CA 1
ATOM 1696 C C . GLY B 1 109 ? 6.347 8.182 40.333 1.00 7.82 109 GLY B C 1
ATOM 1697 O O . GLY B 1 109 ? 5.252 8.083 39.794 1.00 8.70 109 GLY B O 1
ATOM 1698 N N . THR B 1 110 ? 6.662 7.593 41.482 1.00 7.38 110 THR B N 1
ATOM 1699 C CA . THR B 1 110 ? 5.733 6.776 42.264 1.00 7.81 110 THR B CA 1
ATOM 1700 C C . THR B 1 110 ? 5.845 7.237 43.705 1.00 7.14 110 THR B C 1
ATOM 1701 O O . THR B 1 110 ? 6.931 7.216 44.292 1.00 7.46 110 THR B O 1
ATOM 1705 N N . GLU B 1 111 ? 4.725 7.657 44.268 1.00 7.30 111 GLU B N 1
ATOM 1706 C CA . GLU B 1 111 ? 4.685 8.075 45.651 1.00 7.47 111 GLU B CA 1
ATOM 1707 C C . GLU B 1 111 ? 4.715 6.856 46.550 1.00 8.44 111 GLU B C 1
ATOM 1708 O O . GLU B 1 111 ? 4.147 5.811 46.229 1.00 11.03 111 GLU B O 1
ATOM 1714 N N . LEU B 1 112 ? 5.436 6.978 47.649 1.00 7.78 112 LEU B N 1
ATOM 1715 C CA . LEU B 1 112 ? 5.474 5.987 48.710 1.00 8.36 112 LEU B CA 1
ATOM 1716 C C . LEU B 1 112 ? 5.070 6.646 50.000 1.00 9.30 112 LEU B C 1
ATOM 1717 O O . LEU B 1 112 ? 5.528 7.730 50.316 1.00 10.02 112 LEU B O 1
ATOM 1722 N N . SER B 1 113 ? 4.244 5.946 50.764 1.00 10.93 113 SER B N 1
ATOM 1723 C CA . SER B 1 113 ? 3.825 6.421 52.063 1.00 12.12 113 SER B CA 1
ATOM 1724 C C . SER B 1 113 ? 3.404 5.248 52.926 1.00 12.03 113 SER B C 1
ATOM 1725 O O . SER B 1 113 ? 3.220 4.135 52.449 1.00 12.09 113 SER B O 1
ATOM 1728 N N . VAL B 1 114 ? 3.255 5.513 54.212 1.00 13.07 114 VAL B N 1
ATOM 1729 C CA . VAL B 1 114 ? 2.677 4.540 55.130 1.00 13.95 114 VAL B CA 1
ATOM 1730 C C . VAL B 1 114 ? 1.155 4.667 55.092 1.00 14.97 114 VAL B C 1
ATOM 1731 O O . VAL B 1 114 ? 0.608 5.778 55.127 1.00 18.23 114 VAL B O 1
ATOM 1735 N N . ARG B 1 115 ? 0.487 3.520 55.000 1.00 17.82 115 ARG B N 1
ATOM 1736 C CA . ARG B 1 115 ? -0.968 3.460 54.872 1.00 22.29 115 ARG 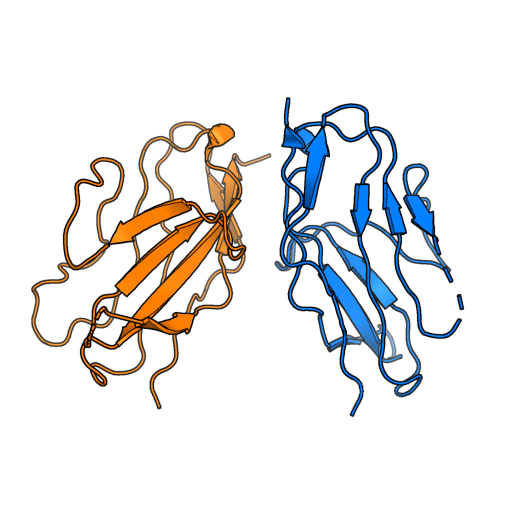B CA 1
ATOM 1737 C C . ARG B 1 115 ? -1.646 4.240 55.978 1.00 24.41 115 ARG B C 1
ATOM 1738 O O . ARG B 1 115 ? -1.201 4.227 57.129 1.00 23.29 115 ARG B O 1
ATOM 1746 N N . ALA B 1 116 ? -2.740 4.909 55.623 1.00 26.83 116 ALA B N 1
ATOM 1747 C CA . ALA B 1 116 ? -3.553 5.625 56.599 1.00 27.40 116 ALA B CA 1
ATOM 1748 C C . ALA B 1 116 ? -4.246 4.645 57.546 1.00 29.80 116 ALA B C 1
ATOM 1749 O O . ALA B 1 116 ? -3.989 4.650 58.750 1.00 32.02 116 ALA B O 1
#

InterPro domains:
  IPR003597 Immunoglobulin C1-set [PF07654] (162-233)
  IPR003597 Immunoglobulin C1-set [PF07654] (264-336)
  IPR003597 Immunoglobulin C1-set [SM00407] (164-237)
  IPR003597 Immunoglobulin C1-set [SM00407] (267-340)
  IPR003599 Immunoglobulin domain subtype [SM00409] (39-144)
  IPR003599 Immunoglobulin domain subtype [SM00409] (257-349)
  IPR007110 Immunoglobulin-like domain [PS50835] (13-120)
  IPR007110 Immunoglobulin-like domain [PS50835] (147-246)
  IPR007110 Immunoglobulin-like domain [PS50835] (253-347)
  IPR013106 Immunoglobulin V-set domain [PF07686] (37-143)
  IPR013783 Immunoglobulin-like fold [G3DSA:2.60.40.10] (34-148)
  IPR013783 Immunoglobulin-like fold [G3DSA:2.60.40.10] (149-251)
  IPR013783 Immunoglobulin-like fold [G3DSA:2.60.40.10] (252-357)
  IPR036179 Immunoglobulin-like domain superfamily [SSF48726] (33-150)
  IPR036179 Immunoglobulin-like domain superfamily [SSF48726] (145-236)
  IPR036179 Immunoglobulin-like domain superfamily [SSF48726] (249-337)
  IPR051755 Immunoglobulin-like Cell Surface Receptor [PTHR19971] (10-395)

Sequence (219 aa):
ELQVIIQPEKKSVSVAAGESSATLRRCAMTSLIPVGPIMWFRRGAGAGRELIYNNQKEEGHFPRVTTVNLDFSISISNITPADAGTYYCVKFRKKGSPDDVEFKKSGAGTEELLSSVRAELQQVIQPEKSVSVAAGESATLRCAMTSLIPVGPIMWFRGAGAGRELIYNQKKEGHFPRVTTTVSELTKRNNLDFSISSISNITPADAGTYYCVKFRKGDDVEFKSGAGTELSVRA

Secondary structure (DSSP, 8-state):
---EE---SEEEEETTS-EEE--EES---S---EEEEE-SSTTPEEEEESSSS--TTEEE---B--EEE-S--GGG-EEEEEEEEE--SSS-EEEEE---EEEEEE-/---EE---SEEEE-TTS-EEE--EES-S-S---EEEEE-SSTTPEEEEESSS---TTEEESS-TTSTT--B--EEESS--GGG-EEEEEEEEE----EEEEE---EEEEE--

B-factor: mean 16.31, std 7.88, range [3.8, 55.24]

=== Feature glossary ===
A reading guide for the features in this record.

Start from the sequence.

  · Sequence gives the chain of amino acids in standard one-letter code (A=alanine, C=cysteine, …, Y=tyrosine), read N→C. It is the only feature that is directly encoded by the gene; all structural features are derived from the folded form of this sequence.

Fold it, and you get atomic coordinates and the backbone conformation that goes with them.

  · The mmCIF table is the protein's shape written out atom by atom. For each backbone N, Cα, C, and carbonyl O, it records an (x, y, z) coordinate triple in Å plus the residue type, chain letter, and residue number.

  · Backbone dihedral angles. Every residue except chain termini has a φ (preceding-C → N → Cα → C) and a ψ (N → Cα → C → next-N). They are reported in degrees following the IUPAC sign convention. Secondary structure is essentially a statement about which (φ, ψ) basin each residue occupies.

  · DSSP 8-state secondary structure assigns each residue one of H (α-helix), G (3₁₀-helix), I (π-helix), E (extended β-strand), B (isolated β-bridge), T (hydrogen-bonded turn), S (bend), or '-' (coil). The assignment is computed from backbone hydrogen-bond geometry via the Kabsch–Sander algorithm.

  · P-SEA three-state annotation labels each residue as helix, strand, or coil based purely on the geometry of the Cα trace. It serves as a fallback when the full backbone (and thus DSSP) is unavailable.

Summarize the fold with a handful of shape descriptors and a per-residue structural alphabet.

  · Radius of gyration (Rg) is the root-mean-square distance of Cα atoms from their centroid — a single number for overall size and compactness. A globular domain of N residues has Rg ≈ 2.2·N^0.38 Å; an extended or disordered chain has a much larger Rg. The Cα contact count is the number of residue pairs whose Cα atoms are within 8 Å and are more than four positions apart in sequence — a standard proxy for tertiary packing density. The bounding box is the smallest axis-aligned box enclosing all Cα atoms.

  · Foldseek's 3Di representation compresses backbone geometry into a per-residue letter drawn from a learned twenty-state alphabet. It captures the tertiary interaction pattern around each residue — which residues are packed against it in space, regardless of where they are in sequence.

  · Accessible surface area quantifies burial. A residue with SASA near zero is packed into the hydrophobic core; one with SASA >100 Å² sits on the surface. Computed here via the Shrake–Rupley numerical algorithm with a 1.4 Å probe.

Ask how reliable the model is.

  · For AlphaFold models, the B-factor field carries pLDDT — the model's own estimate of local accuracy on a 0–100 scale. Regions with pLDDT<50 should be treated as essentially unmodeled; they often correspond to intrinsically disordered segments.

  · For experimental (PDB) structures, the B-factor (temperature factor) quantifies the positional spread of each atom in the crystal — a combination of thermal vibration and static disorder — in units of Å². High B-factors mark flexible loops or poorly resolved regions; low B-factors mark the rigid, well-ordered core.

  · PAE(i, j) answers: if I align the predicted and true structures on residue i, how far off (in Å) do I expect residue j to be? A block-diagonal PAE matrix with low values on the blocks and high values off-diagonal is the signature of a multi-domain protein with confidently predicted domains but uncertain inter-domain orientation.

Place it in context: what it resembles, what it is annotated as, and how it looks.

  · Structural nearest neighbors (via Foldseek easy-search vs the PDB). Reported per hit: target PDB id, E-value, and alignment TM-score. A TM-score above ~0.5 is the conventional threshold for 'same fold'.

  · Functional annotations link the protein to curated databases. InterPro entries identify conserved domains and families by matching the sequence against member-database signatures (Pfam, PROSITE, CDD, …). Gene Ontology (GO) terms describe molecular function, biological process, and cellular component in a controlled vocabulary. CATH places the structure in a hierarchical fold classification (Class/Architecture/Topology/Homologous-superfamily). The organism is the source species.

  · Plot images: a contact map (which residues are close in 3D, as an N×N binary image), a Ramachandran scatter (backbone torsion angles, revealing secondary-structure composition at a glance), and — for AlphaFold structures — a PAE heatmap (pairwise prediction confidence).

  · Structure images are PyMOL renders from six orthogonal camera directions. Cartoon representation draws helices as coils and strands as arrows; sticks shows the backbone as bonds; surface shows the solvent-excluded envelope. Rainbow coloring maps sequence position to hue (blue→red, N→C); chain coloring assigns a distinct color per polypeptide.